Protein AF-A0A0U2YWA9-F1 (afdb_monomer_lite)

Foldseek 3Di:
DDDDDDDPPPPPPPPPPPPLPQCDDPNDRDALVRLQVVLVVLLLVLVVQLVVQVVVVDPVSNLVSLVSNLVSLVSSLSSCVVSVVVVVNVVSLLVSLVSCLVVVVLVCNVVSLQVVLVVCVVVVNLVVSLVSLLSNLVSCVSSVVLVVSLVSLVVSLVSCVVVVVLVSNLVSLQVNLVSCVVVVVNVSSVVSNVVSVVSVVVPDDVPPVPPPPQPALDDPPLADEQPPDQWDWDWDQDVNDTHIWTFGQDQFFWFKWWKFKWAQDPVRAIATDATLDMDGPPDGGQHHRGTGSCSCVLPHPVVPPDPDNSDDPDRIGMYTAKIATSVRDIDGRPNHPDDDD

Radius of gyration: 24.23 Å; chains: 1; bounding box: 58×102×55 Å

Sequence (341 aa):
MDKSCRIATQVLLALTITLPFASAVNGQKLSREEMVKEAGRIVTEAERKVGEAQKKGSRMAVIEAERAAMESFVKAIELWREGGNDARLRSGIEELTRLYSIHDEYDKTVERLRSEANYWLQRGDVKQQIYTLFTLGIRQWQMKRDTASIETFQQVIEMSRGAGFYSLERNSLEQLAIVYTRLGRVKDAEAAKAKAQELWAMNEPATASAPVKLPPETIPAQWIDLPLAPLAAEYRDVDGSNKAVLVNRSTKGIEFVMVGCVLPDESNKTRVLYGLGGMGLNHGGVRPGSYYRTFIMLNGPLNRWTDEKMSCEGAAKMAVIEVQFDDNTGWKAEGSDTVIR

Secondary structure (DSSP, 8-state):
-----------------------EETTEEPPHHHHHHHHHHHHHHHHHHHHHHHHTT-HHHHHHHHHHHHHHHHHHHHHHHHHT-HHHHHHHHHHHHHHHHHTT-HHHHHHHHHHHHHHHHHTT-HHHHHHHHHHHHHHHHHTT-HHHHHHHHHHHHHHHHHTT-HHHHHHHHHHHHHHHHHTT-HHHHHHHHHHHHHHHHHTS-S---TT-----S---TTB---TT-SEEEEEEEETTEEEEEEEE-SSS-EEEEEEEEEEE-TTS-EEEEEEEEEEE-TTT-B-TT-EE--HHHHTSGGGTT----S---TT-EEEEEEEEETTS-EEE-TT--S---

Structure (mmCIF, N/CA/C/O backbone):
data_AF-A0A0U2YWA9-F1
#
_entry.id   AF-A0A0U2YWA9-F1
#
loop_
_atom_site.group_PDB
_atom_site.id
_atom_site.type_symbol
_atom_site.label_atom_id
_atom_site.label_alt_id
_atom_site.label_comp_id
_atom_site.label_asym_id
_atom_site.label_entity_id
_atom_site.label_seq_id
_atom_site.pdbx_PDB_ins_code
_atom_site.Cartn_x
_atom_site.Cartn_y
_atom_site.Cartn_z
_atom_site.occupancy
_atom_site.B_iso_or_equiv
_atom_site.auth_seq_id
_atom_site.auth_comp_id
_atom_site.auth_asym_id
_atom_site.auth_atom_id
_atom_site.pdbx_PDB_model_num
ATOM 1 N N . MET A 1 1 ? -6.819 -62.362 19.794 1.00 35.34 1 MET A N 1
ATOM 2 C CA . MET A 1 1 ? -5.358 -62.299 19.995 1.00 35.34 1 MET A CA 1
ATOM 3 C C . MET A 1 1 ? -4.790 -61.310 18.998 1.00 35.34 1 MET A C 1
ATOM 5 O O . MET A 1 1 ? -4.833 -61.548 17.803 1.00 35.34 1 MET A O 1
ATOM 9 N N . ASP A 1 2 ? -4.415 -60.172 19.561 1.00 33.09 2 ASP A N 1
ATOM 10 C CA . ASP A 1 2 ? -3.527 -59.101 19.114 1.00 33.09 2 ASP A CA 1
ATOM 11 C C . ASP A 1 2 ? -2.632 -59.343 17.877 1.00 33.09 2 ASP A C 1
ATOM 13 O O . ASP A 1 2 ? -1.953 -60.371 17.799 1.00 33.09 2 ASP A O 1
ATOM 17 N N . LYS A 1 3 ? -2.583 -58.349 16.970 1.00 33.47 3 LYS A N 1
ATOM 18 C CA . LYS A 1 3 ? -1.345 -57.648 16.557 1.00 33.47 3 LYS A CA 1
ATOM 19 C C . LYS A 1 3 ? -1.614 -56.536 15.525 1.00 33.47 3 LYS A C 1
ATOM 21 O O . LYS A 1 3 ? -1.708 -56.766 14.326 1.00 33.47 3 LYS A O 1
ATOM 26 N N . SER A 1 4 ? -1.656 -55.316 16.058 1.00 33.00 4 SER A N 1
ATOM 27 C CA . SER A 1 4 ? -0.938 -54.129 15.560 1.00 33.00 4 SER A CA 1
ATOM 28 C C . SER A 1 4 ? -1.291 -53.529 14.188 1.00 33.00 4 SER A C 1
ATOM 30 O O . SER A 1 4 ? -0.659 -53.772 13.163 1.00 33.00 4 SER A O 1
ATOM 32 N N . CYS A 1 5 ? -2.218 -52.577 14.276 1.00 36.34 5 CYS A N 1
ATOM 33 C CA . CYS A 1 5 ? -2.246 -51.276 13.606 1.00 36.34 5 CYS A CA 1
ATOM 34 C C . CYS A 1 5 ? -0.860 -50.755 13.142 1.00 36.34 5 CYS A C 1
ATOM 36 O O . CYS A 1 5 ? 0.040 -50.549 13.958 1.00 36.34 5 CYS A O 1
ATOM 38 N N . ARG A 1 6 ? -0.708 -50.472 11.841 1.00 34.38 6 ARG A N 1
ATOM 39 C CA . ARG A 1 6 ? 0.314 -49.557 11.305 1.00 34.38 6 ARG A CA 1
ATOM 40 C C . ARG A 1 6 ? -0.373 -48.533 10.409 1.00 34.38 6 ARG A C 1
ATOM 42 O O . ARG A 1 6 ? -0.631 -48.779 9.236 1.00 34.38 6 ARG A O 1
ATOM 49 N N . ILE A 1 7 ? -0.676 -47.387 11.008 1.00 34.38 7 ILE A N 1
ATOM 50 C CA . ILE A 1 7 ? -1.020 -46.147 10.317 1.00 34.38 7 ILE A CA 1
ATOM 51 C C . ILE A 1 7 ? 0.239 -45.707 9.566 1.00 34.38 7 ILE A C 1
ATOM 53 O O . ILE A 1 7 ? 1.260 -45.392 10.177 1.00 34.38 7 ILE A O 1
ATOM 57 N N . ALA A 1 8 ? 0.191 -45.751 8.238 1.00 31.17 8 ALA A N 1
ATOM 58 C CA . ALA A 1 8 ? 1.229 -45.195 7.388 1.00 31.17 8 ALA A CA 1
ATOM 59 C C . ALA A 1 8 ? 1.074 -43.668 7.371 1.00 31.17 8 ALA A C 1
ATOM 61 O O . ALA A 1 8 ? 0.345 -43.110 6.555 1.00 31.17 8 ALA A O 1
ATOM 62 N N . THR A 1 9 ? 1.740 -42.990 8.302 1.00 32.22 9 THR A N 1
ATOM 63 C CA . THR A 1 9 ? 1.912 -41.537 8.265 1.00 32.22 9 THR A CA 1
ATOM 64 C C . THR A 1 9 ? 2.857 -41.203 7.111 1.00 32.22 9 THR A C 1
ATOM 66 O O . THR A 1 9 ? 4.077 -41.242 7.264 1.00 32.22 9 THR A O 1
ATOM 69 N N . GLN A 1 10 ? 2.307 -40.912 5.931 1.00 32.97 10 GLN A N 1
ATOM 70 C CA . GLN A 1 10 ? 3.055 -40.247 4.867 1.00 32.97 10 GLN A CA 1
ATOM 71 C C . GLN A 1 10 ? 3.341 -38.813 5.319 1.00 32.97 10 GLN A C 1
ATOM 73 O O . GLN A 1 10 ? 2.525 -37.909 5.161 1.00 32.97 10 GLN A O 1
ATOM 78 N N . VAL A 1 11 ? 4.509 -38.616 5.926 1.00 33.94 11 VAL A N 1
ATOM 79 C CA . VAL A 1 11 ? 5.102 -37.291 6.094 1.00 33.94 11 VAL A CA 1
ATOM 80 C C . VAL A 1 11 ? 5.501 -36.821 4.699 1.00 33.94 11 VAL A C 1
ATOM 82 O O . VAL A 1 11 ? 6.513 -37.253 4.148 1.00 33.94 11 VAL A O 1
ATOM 85 N N . LEU A 1 12 ? 4.659 -35.978 4.102 1.00 32.91 12 LEU A N 1
ATOM 86 C CA . LEU A 1 12 ? 4.974 -35.260 2.876 1.00 32.91 12 LEU A CA 1
ATOM 87 C C . LEU A 1 12 ? 6.074 -34.246 3.223 1.00 32.91 12 LEU A C 1
ATOM 89 O O . LEU A 1 12 ? 5.806 -33.149 3.711 1.00 32.91 12 LEU A O 1
ATOM 93 N N . LEU A 1 13 ? 7.332 -34.648 3.046 1.00 30.31 13 LEU A N 1
ATOM 94 C CA . LEU A 1 13 ? 8.474 -33.749 3.134 1.00 30.31 13 LEU A CA 1
ATOM 95 C C . LEU A 1 13 ? 8.382 -32.804 1.927 1.00 30.31 13 LEU A C 1
ATOM 97 O O . LEU A 1 13 ? 8.796 -33.149 0.821 1.00 30.31 13 LEU A O 1
ATOM 101 N N . ALA A 1 14 ? 7.764 -31.639 2.115 1.00 33.19 14 ALA A N 1
ATOM 102 C CA . ALA A 1 14 ? 7.797 -30.570 1.131 1.00 33.19 14 ALA A CA 1
ATOM 103 C C . ALA A 1 14 ? 9.252 -30.094 1.012 1.00 33.19 14 ALA A C 1
ATOM 105 O O . ALA A 1 14 ? 9.723 -29.283 1.806 1.00 33.19 14 ALA A O 1
ATOM 106 N N . LEU A 1 15 ? 9.983 -30.641 0.037 1.00 28.34 15 LEU A N 1
ATOM 107 C CA . LEU A 1 15 ? 11.222 -30.052 -0.448 1.00 28.34 15 LEU A CA 1
ATOM 108 C C . LEU A 1 15 ? 10.868 -28.681 -1.026 1.00 28.34 15 LEU A C 1
ATOM 110 O O . LEU A 1 15 ? 10.489 -28.555 -2.189 1.00 28.34 15 LEU A O 1
ATOM 114 N N . THR A 1 16 ? 10.983 -27.639 -0.207 1.00 31.81 16 THR A N 1
ATOM 115 C CA . THR A 1 16 ? 11.101 -26.272 -0.700 1.00 31.81 16 THR A CA 1
ATOM 116 C C . THR A 1 16 ? 12.440 -26.185 -1.415 1.00 31.81 16 THR A C 1
ATOM 118 O O . THR A 1 16 ? 13.466 -25.872 -0.814 1.00 31.81 16 THR A O 1
ATOM 121 N N . ILE A 1 17 ? 12.449 -26.507 -2.707 1.00 31.16 17 ILE A N 1
ATOM 122 C CA . ILE A 1 17 ? 13.530 -26.097 -3.590 1.00 31.16 17 ILE A CA 1
ATOM 123 C C . ILE A 1 17 ? 13.371 -24.582 -3.742 1.00 31.16 17 ILE A C 1
ATOM 125 O O . ILE A 1 17 ? 12.777 -24.089 -4.696 1.00 31.16 17 ILE A O 1
ATOM 129 N N . THR A 1 18 ? 13.872 -23.821 -2.771 1.00 32.53 18 THR A N 1
ATOM 130 C CA . THR A 1 18 ? 14.255 -22.435 -3.015 1.00 32.53 18 THR A CA 1
ATOM 131 C C . THR A 1 18 ? 15.456 -22.516 -3.943 1.00 32.53 18 THR A C 1
ATOM 133 O O . THR A 1 18 ? 16.586 -22.648 -3.478 1.00 32.53 18 THR A O 1
ATOM 136 N N . LEU A 1 19 ? 15.223 -22.541 -5.257 1.00 30.94 19 LEU A N 1
ATOM 137 C CA . LEU A 1 19 ? 16.277 -22.207 -6.206 1.00 30.94 19 LEU A CA 1
ATOM 138 C C . LEU A 1 19 ? 16.700 -20.778 -5.850 1.00 30.94 19 LEU A C 1
ATOM 140 O O . LEU A 1 19 ? 15.872 -19.875 -5.988 1.00 30.94 19 LEU A O 1
ATOM 144 N N . PRO A 1 20 ? 17.929 -20.537 -5.360 1.00 38.56 20 PRO A N 1
ATOM 145 C CA . PRO A 1 20 ? 18.416 -19.176 -5.306 1.00 38.56 20 PRO A CA 1
ATOM 146 C C . PRO A 1 20 ? 18.518 -18.742 -6.766 1.00 38.56 20 PRO A C 1
ATOM 148 O O . PRO A 1 20 ? 19.301 -19.312 -7.531 1.00 38.56 20 PRO A O 1
ATOM 151 N N . PHE A 1 21 ? 17.698 -17.777 -7.183 1.00 46.16 21 PHE A N 1
ATOM 152 C CA . PHE A 1 21 ? 18.029 -17.002 -8.369 1.00 46.16 21 PHE A CA 1
ATOM 153 C C . PHE A 1 21 ? 19.389 -16.397 -8.055 1.00 46.16 21 PHE A C 1
ATOM 155 O O . PHE A 1 21 ? 19.497 -15.524 -7.206 1.00 46.16 21 PHE A O 1
ATOM 162 N N . ALA A 1 22 ? 20.447 -16.976 -8.620 1.00 42.94 22 ALA A N 1
ATOM 163 C CA . ALA A 1 22 ? 21.802 -16.613 -8.264 1.00 42.94 22 ALA A CA 1
ATOM 164 C C . ALA A 1 22 ? 21.998 -15.127 -8.582 1.00 42.94 22 ALA A C 1
ATOM 166 O O . ALA A 1 22 ? 22.138 -14.750 -9.745 1.00 42.94 22 ALA A O 1
ATOM 167 N N . SER A 1 23 ? 21.980 -14.297 -7.537 1.00 49.62 23 SER A N 1
ATOM 168 C CA . SER A 1 23 ? 22.287 -12.866 -7.539 1.00 49.62 23 SER A CA 1
ATOM 169 C C . SER A 1 23 ? 23.771 -12.646 -7.841 1.00 49.62 23 SER A C 1
ATOM 171 O O . SER A 1 23 ? 24.543 -12.179 -7.002 1.00 49.62 23 SER A O 1
ATOM 173 N N . ALA A 1 24 ? 24.189 -13.070 -9.033 1.00 47.12 24 ALA A N 1
ATOM 174 C CA . ALA A 1 24 ? 25.555 -13.038 -9.510 1.00 47.12 24 ALA A CA 1
ATOM 175 C C . ALA A 1 24 ? 25.636 -12.207 -10.793 1.00 47.12 24 ALA A C 1
ATOM 177 O O . ALA A 1 24 ? 24.970 -12.492 -11.788 1.00 47.12 24 ALA A O 1
ATOM 178 N N . VAL A 1 25 ? 26.512 -11.207 -10.776 1.00 52.50 25 VAL A N 1
ATOM 179 C CA . VAL A 1 25 ? 27.058 -10.580 -11.982 1.00 52.50 25 VAL A CA 1
ATOM 180 C C . VAL A 1 25 ? 28.510 -11.048 -12.063 1.00 52.50 25 VAL A C 1
ATOM 182 O O . VAL A 1 25 ? 29.247 -10.937 -11.087 1.00 52.50 25 VAL A O 1
ATOM 185 N N . ASN A 1 26 ? 28.915 -11.649 -13.185 1.00 49.38 26 ASN A N 1
ATOM 186 C CA . ASN A 1 26 ? 30.271 -12.189 -13.396 1.00 49.38 26 ASN A CA 1
ATOM 187 C C . ASN A 1 26 ? 30.764 -13.206 -12.339 1.00 49.38 26 ASN A C 1
ATOM 189 O O . ASN A 1 26 ? 31.959 -13.307 -12.080 1.00 49.38 26 ASN A O 1
ATOM 193 N N . GLY A 1 27 ? 29.861 -13.985 -11.733 1.00 54.59 27 GLY A N 1
ATOM 194 C CA . GLY A 1 27 ? 30.230 -15.046 -10.782 1.00 54.59 27 GLY A CA 1
ATOM 195 C C . GLY A 1 27 ? 30.543 -14.567 -9.360 1.00 54.59 27 GLY A C 1
ATOM 196 O O . GLY A 1 27 ? 30.882 -15.390 -8.512 1.00 54.59 27 GLY A O 1
ATOM 197 N N . GLN A 1 28 ? 30.379 -13.273 -9.068 1.00 56.69 28 GLN A N 1
ATOM 198 C CA . GLN A 1 28 ? 30.518 -12.724 -7.721 1.00 56.69 28 GLN A CA 1
ATOM 199 C C . GLN A 1 28 ? 29.131 -12.427 -7.137 1.00 56.69 28 GLN A C 1
ATOM 201 O O . GLN A 1 28 ? 28.293 -11.799 -7.786 1.00 56.69 28 GLN A O 1
ATOM 206 N N . LYS A 1 29 ? 28.868 -12.928 -5.923 1.00 72.69 29 LYS A N 1
ATOM 207 C CA . LYS A 1 29 ? 27.611 -12.679 -5.209 1.00 72.69 29 LYS A CA 1
ATOM 208 C C . LYS A 1 29 ? 27.541 -11.196 -4.851 1.00 72.69 29 LYS A C 1
ATOM 210 O O . LYS A 1 29 ? 28.437 -10.707 -4.165 1.00 72.69 29 LYS A O 1
ATOM 215 N N . LEU A 1 30 ? 26.493 -10.513 -5.303 1.00 79.56 30 LEU A N 1
ATOM 216 C CA . LEU A 1 30 ? 26.256 -9.111 -4.961 1.00 79.56 30 LEU A CA 1
ATOM 217 C C . LEU A 1 30 ? 26.186 -8.951 -3.434 1.00 79.56 30 LEU A C 1
ATOM 219 O O . LEU A 1 30 ? 25.582 -9.771 -2.731 1.00 79.56 30 LEU A O 1
ATOM 223 N N . SER A 1 31 ? 26.789 -7.887 -2.909 1.00 91.00 31 SER A N 1
ATOM 224 C CA . SER A 1 31 ? 26.563 -7.474 -1.526 1.00 91.00 31 SER A CA 1
ATOM 225 C C . SER A 1 31 ? 25.100 -7.065 -1.320 1.00 91.00 31 SER A C 1
ATOM 227 O O . SER A 1 31 ? 24.370 -6.768 -2.268 1.00 91.00 31 SER A O 1
ATOM 229 N N . ARG A 1 32 ? 24.648 -7.021 -0.061 1.00 84.38 32 ARG A N 1
ATOM 230 C CA . ARG A 1 32 ? 23.272 -6.602 0.264 1.00 84.38 32 ARG A CA 1
ATOM 231 C C . ARG A 1 32 ? 22.934 -5.220 -0.288 1.00 84.38 32 ARG A C 1
ATOM 233 O O . ARG A 1 32 ? 21.850 -5.031 -0.829 1.00 84.38 32 ARG A O 1
ATOM 240 N N . GLU A 1 33 ? 23.871 -4.283 -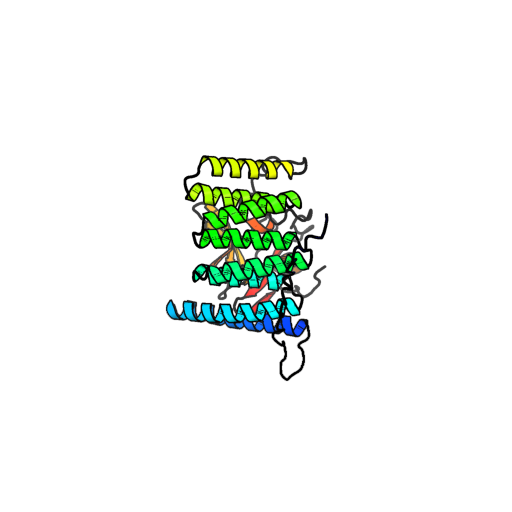0.190 1.00 82.50 33 GLU A N 1
ATOM 241 C CA . GLU A 1 33 ? 23.704 -2.925 -0.701 1.00 82.50 33 GLU A CA 1
ATOM 242 C C . GLU A 1 33 ? 23.613 -2.897 -2.232 1.00 82.50 33 GLU A C 1
ATOM 244 O O . GLU A 1 33 ? 22.721 -2.256 -2.789 1.00 82.50 33 GLU A O 1
ATOM 249 N N . GLU A 1 34 ? 24.469 -3.655 -2.922 1.00 83.69 34 GLU A N 1
ATOM 250 C CA . GLU A 1 34 ? 24.430 -3.759 -4.383 1.00 83.69 34 GLU A CA 1
ATOM 251 C C . GLU A 1 34 ? 23.134 -4.405 -4.880 1.00 83.69 34 GLU A C 1
ATOM 253 O O . GLU A 1 34 ? 22.572 -3.936 -5.867 1.00 83.69 34 GLU A O 1
ATOM 258 N N . MET A 1 35 ? 22.613 -5.420 -4.180 1.00 82.44 35 MET A N 1
ATOM 259 C CA . MET A 1 35 ? 21.311 -6.016 -4.502 1.00 82.44 35 MET A CA 1
ATOM 260 C C . MET A 1 35 ? 20.182 -4.989 -4.389 1.00 82.44 35 MET A C 1
ATOM 262 O O . MET A 1 35 ? 19.372 -4.864 -5.305 1.00 82.44 35 MET A O 1
ATOM 266 N N . VAL A 1 36 ? 20.148 -4.206 -3.305 1.00 73.94 36 VAL A N 1
ATOM 267 C CA . VAL A 1 36 ? 19.132 -3.159 -3.107 1.00 73.94 36 VAL A CA 1
ATOM 268 C C . VAL A 1 36 ? 19.238 -2.068 -4.175 1.00 73.94 36 VAL A C 1
ATOM 270 O O . VAL A 1 36 ? 18.212 -1.624 -4.699 1.00 73.94 36 VAL A O 1
ATOM 273 N N . LYS A 1 37 ? 20.462 -1.653 -4.522 1.00 75.25 37 LYS A N 1
ATOM 274 C CA . LYS A 1 37 ? 20.720 -0.646 -5.558 1.00 75.25 37 LYS A CA 1
ATOM 275 C C . LYS A 1 37 ? 20.307 -1.140 -6.944 1.00 75.25 37 LYS A C 1
ATOM 277 O O . LYS A 1 37 ? 19.644 -0.408 -7.677 1.00 75.25 37 LYS A O 1
ATOM 282 N N . GLU A 1 38 ? 20.659 -2.374 -7.290 1.00 78.50 38 GLU A N 1
ATOM 283 C CA . GLU A 1 38 ? 20.294 -2.986 -8.569 1.00 78.50 38 GLU A CA 1
ATOM 284 C C . GLU A 1 38 ? 18.779 -3.182 -8.687 1.00 78.50 38 GLU A C 1
ATOM 286 O O . GLU A 1 38 ? 18.198 -2.865 -9.723 1.00 78.50 38 GLU A O 1
ATOM 291 N N . ALA A 1 39 ? 18.114 -3.612 -7.612 1.00 71.88 39 ALA A N 1
ATOM 292 C CA . ALA A 1 39 ? 16.658 -3.704 -7.553 1.00 71.88 39 ALA A CA 1
ATOM 293 C C . ALA A 1 39 ? 15.982 -2.348 -7.805 1.00 71.88 39 ALA A C 1
ATOM 295 O O . ALA A 1 39 ? 15.062 -2.258 -8.618 1.00 71.88 39 ALA A O 1
ATOM 296 N N . GLY A 1 40 ? 16.479 -1.286 -7.158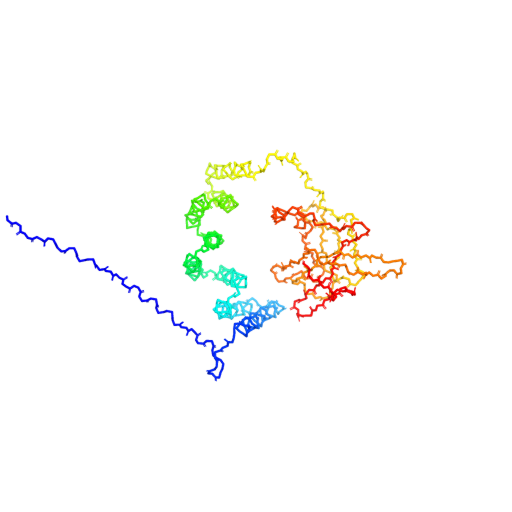 1.00 68.06 40 GLY A N 1
ATOM 297 C CA . GLY A 1 40 ? 16.019 0.082 -7.399 1.00 68.06 40 GLY A CA 1
ATOM 298 C C . GLY A 1 40 ? 16.185 0.488 -8.861 1.00 68.06 40 GLY A C 1
ATOM 299 O O . GLY A 1 40 ? 15.224 0.910 -9.493 1.00 68.06 40 GLY A O 1
ATOM 300 N N . ARG A 1 41 ? 17.372 0.262 -9.438 1.00 78.25 41 ARG A N 1
ATOM 301 C CA . ARG A 1 41 ? 17.655 0.568 -10.848 1.00 78.25 41 ARG A CA 1
ATOM 302 C C . ARG A 1 41 ? 16.708 -0.164 -11.809 1.00 78.25 41 ARG A C 1
ATOM 304 O O . ARG A 1 41 ? 16.243 0.441 -12.773 1.00 78.25 41 ARG A O 1
ATOM 311 N N . ILE A 1 42 ? 16.440 -1.450 -11.566 1.00 72.38 42 ILE A N 1
ATOM 312 C CA . ILE A 1 42 ? 15.531 -2.274 -12.379 1.00 72.38 42 ILE A CA 1
ATOM 313 C C . ILE A 1 42 ? 14.116 -1.684 -12.381 1.00 72.38 42 ILE A C 1
ATOM 315 O O . ILE A 1 42 ? 13.517 -1.542 -13.448 1.00 72.38 42 ILE A O 1
ATOM 319 N N . VAL A 1 43 ? 13.593 -1.329 -11.205 1.00 69.44 43 VAL A N 1
ATOM 320 C CA . VAL A 1 43 ? 12.227 -0.804 -11.071 1.00 69.44 43 VAL A CA 1
ATOM 321 C C . VAL A 1 43 ? 12.112 0.610 -11.627 1.00 69.44 43 VAL A C 1
ATOM 323 O O . VAL A 1 43 ? 11.214 0.851 -12.425 1.00 69.44 43 VAL A O 1
ATOM 326 N N . THR A 1 44 ? 13.062 1.502 -11.334 1.00 69.31 44 THR A N 1
ATOM 327 C CA . THR A 1 44 ? 13.069 2.863 -11.895 1.00 69.31 44 THR A CA 1
ATOM 328 C C . THR A 1 44 ? 13.066 2.843 -13.424 1.00 69.31 44 THR A C 1
ATOM 330 O O . THR A 1 44 ? 12.335 3.596 -14.062 1.00 69.31 44 THR A O 1
ATOM 333 N N . GLU A 1 45 ? 13.847 1.954 -14.043 1.00 67.50 45 GLU A N 1
ATOM 334 C CA . GLU A 1 45 ? 13.859 1.810 -15.501 1.00 67.50 45 GLU A CA 1
ATOM 335 C C . GLU A 1 45 ? 12.529 1.266 -16.049 1.00 67.50 45 GLU A C 1
ATOM 337 O O . GLU A 1 45 ? 12.077 1.680 -17.119 1.00 67.50 45 GLU A O 1
ATOM 342 N N . ALA A 1 46 ? 11.885 0.348 -15.327 1.00 68.62 46 ALA A N 1
ATOM 343 C CA . ALA A 1 46 ? 10.578 -0.177 -15.699 1.00 68.62 46 ALA A CA 1
ATOM 344 C C . ALA A 1 46 ? 9.479 0.893 -15.614 1.00 68.62 46 ALA A C 1
ATOM 346 O O . ALA A 1 46 ? 8.724 1.081 -16.569 1.00 68.62 46 ALA A O 1
ATOM 347 N N . GLU A 1 47 ? 9.427 1.634 -14.510 1.00 70.06 47 GLU A N 1
ATOM 348 C CA . GLU A 1 47 ? 8.475 2.724 -14.289 1.00 70.06 47 GLU A CA 1
ATOM 349 C C . GLU A 1 47 ? 8.663 3.842 -15.317 1.00 70.06 47 GLU A C 1
ATOM 351 O O . GLU A 1 47 ? 7.686 4.312 -15.905 1.00 70.06 47 GLU A O 1
ATOM 356 N N . ARG A 1 48 ? 9.916 4.190 -15.641 1.00 73.12 48 ARG A N 1
ATOM 357 C CA . ARG A 1 48 ? 10.240 5.144 -16.711 1.00 73.12 48 ARG A CA 1
ATOM 358 C C . ARG A 1 48 ? 9.630 4.715 -18.048 1.00 73.12 48 ARG A C 1
ATOM 360 O O . ARG A 1 48 ? 8.997 5.533 -18.717 1.00 73.12 48 ARG A O 1
ATOM 367 N N . LYS A 1 49 ? 9.770 3.441 -18.439 1.00 73.62 49 LYS A N 1
ATOM 368 C CA . LYS A 1 49 ? 9.182 2.913 -19.687 1.00 73.62 49 LYS A CA 1
ATOM 369 C C . LYS A 1 49 ? 7.655 2.964 -19.679 1.00 73.62 49 LYS A C 1
ATOM 371 O O . LYS A 1 49 ? 7.063 3.323 -20.698 1.00 73.62 49 LYS A O 1
ATOM 376 N N . VAL A 1 50 ? 7.019 2.650 -18.548 1.00 67.00 50 VAL A N 1
ATOM 377 C CA . VAL A 1 50 ? 5.562 2.790 -18.384 1.00 67.00 50 VAL A CA 1
ATOM 378 C C . VAL A 1 50 ? 5.148 4.252 -18.554 1.00 67.00 50 VAL A C 1
ATOM 380 O O . VAL A 1 50 ? 4.251 4.546 -19.345 1.00 67.00 50 VAL A O 1
ATOM 383 N N . GLY A 1 51 ? 5.843 5.183 -17.897 1.00 66.62 51 GLY A N 1
ATOM 384 C CA . GLY A 1 51 ? 5.594 6.619 -18.023 1.00 66.62 51 GLY A CA 1
ATOM 385 C C . GLY A 1 51 ? 5.759 7.130 -19.459 1.00 66.62 51 GLY A C 1
ATOM 386 O O . GLY A 1 51 ? 4.937 7.905 -19.949 1.00 66.62 51 GLY A O 1
ATOM 387 N N . GLU A 1 52 ? 6.773 6.662 -20.188 1.00 71.69 52 GLU A N 1
ATOM 388 C CA . GLU A 1 52 ? 6.961 6.987 -21.607 1.00 71.69 52 GLU A CA 1
ATOM 389 C C . GLU A 1 52 ? 5.849 6.436 -22.499 1.00 71.69 52 GLU A C 1
ATOM 391 O O . GLU A 1 52 ? 5.376 7.134 -23.400 1.00 71.69 52 GLU A O 1
ATOM 396 N N . ALA A 1 53 ? 5.406 5.203 -22.253 1.00 72.12 53 ALA A N 1
ATOM 397 C CA . ALA A 1 53 ? 4.287 4.614 -22.976 1.00 72.12 53 ALA A CA 1
ATOM 398 C C . ALA A 1 53 ? 2.986 5.395 -22.730 1.00 72.12 53 ALA A C 1
ATOM 400 O O . ALA A 1 53 ? 2.244 5.673 -23.675 1.00 72.12 53 ALA A O 1
ATOM 401 N N . GLN A 1 54 ? 2.749 5.826 -21.487 1.00 68.12 54 GLN A N 1
ATOM 402 C CA . GLN A 1 54 ? 1.606 6.663 -21.119 1.00 68.12 54 GLN A CA 1
ATOM 403 C C . GLN A 1 54 ? 1.655 8.027 -21.816 1.00 68.12 54 GLN A C 1
ATOM 405 O O . GLN A 1 54 ? 0.645 8.460 -22.369 1.00 68.12 54 GLN A O 1
ATOM 410 N N . LYS A 1 55 ? 2.829 8.675 -21.866 1.00 69.62 55 LYS A N 1
ATOM 411 C CA . LYS A 1 55 ? 3.030 9.951 -22.581 1.00 69.62 55 LYS A CA 1
ATOM 412 C C . LYS A 1 55 ? 2.718 9.837 -24.075 1.00 69.62 55 LYS A C 1
ATOM 414 O O . LYS A 1 55 ? 2.178 10.771 -24.658 1.00 69.62 55 LYS A O 1
ATOM 419 N N . LYS A 1 56 ? 3.017 8.691 -24.693 1.00 74.25 56 LYS A N 1
ATOM 420 C CA . LYS A 1 56 ? 2.698 8.417 -26.106 1.00 74.25 56 LYS A CA 1
ATOM 421 C C . LYS A 1 56 ? 1.205 8.159 -26.355 1.00 74.25 56 LYS A C 1
ATOM 423 O O . LYS A 1 56 ? 0.789 8.138 -27.508 1.00 74.25 56 LYS A O 1
ATOM 428 N N . GLY A 1 57 ? 0.402 7.934 -25.312 1.00 64.81 57 GLY A N 1
ATOM 429 C CA . GLY A 1 57 ? -1.055 7.782 -25.401 1.00 64.81 57 GLY A CA 1
ATOM 430 C C . GLY A 1 57 ? -1.556 6.466 -26.013 1.00 64.81 57 GLY A C 1
ATOM 431 O O . GLY A 1 57 ? -2.764 6.279 -26.151 1.00 64.81 57 GLY A O 1
ATOM 432 N N . SER A 1 58 ? -0.671 5.528 -26.367 1.00 83.44 58 SER A N 1
ATOM 433 C CA . SER A 1 58 ? -1.070 4.229 -26.925 1.00 83.44 58 SER A CA 1
ATOM 434 C C . SER A 1 58 ? -1.393 3.231 -25.815 1.00 83.44 58 SER A C 1
ATOM 436 O O . SER A 1 58 ? -0.505 2.790 -25.087 1.00 83.44 58 SER A O 1
ATOM 438 N N . ARG A 1 59 ? -2.662 2.811 -25.723 1.00 80.31 59 ARG A N 1
ATOM 439 C CA . ARG A 1 59 ? -3.114 1.805 -24.745 1.00 80.31 59 ARG A CA 1
ATOM 440 C C . ARG A 1 59 ? -2.324 0.498 -24.844 1.00 80.31 59 ARG A C 1
ATOM 442 O O . ARG A 1 59 ? -1.963 -0.059 -23.815 1.00 80.31 59 ARG A O 1
ATOM 449 N N . MET A 1 60 ? -2.044 0.030 -26.060 1.00 88.75 60 MET A N 1
ATOM 450 C CA . MET A 1 60 ? -1.278 -1.203 -26.269 1.00 88.75 60 MET A CA 1
ATOM 451 C C . MET A 1 60 ? 0.168 -1.069 -25.794 1.00 88.75 60 MET A C 1
ATOM 453 O O . MET A 1 60 ? 0.681 -1.981 -25.159 1.00 88.75 60 MET A O 1
ATOM 457 N N . ALA A 1 61 ? 0.806 0.080 -26.040 1.00 85.38 61 ALA A N 1
ATOM 458 C CA . ALA A 1 61 ? 2.164 0.323 -25.559 1.00 85.38 61 ALA A CA 1
ATOM 459 C C . ALA A 1 61 ? 2.228 0.377 -24.026 1.00 85.38 61 ALA A C 1
ATOM 461 O O . ALA A 1 61 ? 3.195 -0.100 -23.443 1.00 85.38 61 ALA A O 1
ATOM 462 N N . VAL A 1 62 ? 1.200 0.940 -23.377 1.00 79.69 62 VAL A N 1
ATOM 463 C CA . VAL A 1 62 ? 1.101 0.964 -21.910 1.00 79.69 62 VAL A CA 1
ATOM 464 C C . VAL A 1 62 ? 0.973 -0.450 -21.358 1.00 79.69 62 VAL A C 1
ATOM 466 O O . VAL A 1 62 ? 1.743 -0.804 -20.478 1.00 79.69 62 VAL A O 1
ATOM 469 N N . ILE A 1 63 ? 0.087 -1.276 -21.927 1.00 81.88 63 ILE A N 1
ATOM 470 C CA . ILE A 1 63 ? -0.080 -2.673 -21.498 1.00 81.88 63 ILE A CA 1
ATOM 471 C C . ILE A 1 63 ? 1.233 -3.452 -21.641 1.00 81.88 63 ILE A C 1
ATOM 473 O O . ILE A 1 63 ? 1.609 -4.187 -20.734 1.00 81.88 63 ILE A O 1
ATOM 477 N N . GLU A 1 64 ? 1.948 -3.283 -22.754 1.00 92.75 64 GLU A N 1
ATOM 478 C CA . GLU A 1 64 ? 3.231 -3.958 -22.973 1.00 92.75 64 GLU A CA 1
ATOM 479 C C . GLU A 1 64 ? 4.299 -3.500 -21.968 1.00 92.75 64 GLU A C 1
ATOM 481 O O . GLU A 1 64 ? 5.013 -4.316 -21.385 1.00 92.75 64 GLU A O 1
ATOM 486 N N . ALA A 1 65 ? 4.377 -2.192 -21.707 1.00 81.19 65 ALA A N 1
ATOM 487 C CA . ALA A 1 65 ? 5.304 -1.643 -20.725 1.00 81.19 65 ALA A CA 1
ATOM 488 C C . ALA A 1 65 ? 4.968 -2.093 -19.294 1.00 81.19 65 ALA A C 1
ATOM 490 O O . ALA A 1 65 ? 5.876 -2.406 -18.529 1.00 81.19 65 ALA A O 1
ATOM 491 N N . GLU A 1 66 ? 3.684 -2.166 -18.935 1.00 79.38 66 GLU A N 1
ATOM 492 C CA . GLU A 1 66 ? 3.224 -2.671 -17.638 1.00 79.38 66 GLU A CA 1
ATOM 493 C C . GLU A 1 66 ? 3.543 -4.166 -17.481 1.00 79.38 66 GLU A C 1
ATOM 495 O O . GLU A 1 66 ? 4.006 -4.577 -16.418 1.00 79.38 66 GLU A O 1
ATOM 500 N N . ARG A 1 67 ? 3.409 -4.973 -18.547 1.00 93.50 67 ARG A N 1
ATOM 501 C CA . ARG A 1 67 ? 3.850 -6.380 -18.548 1.00 93.50 67 ARG A CA 1
ATOM 502 C C . ARG A 1 67 ? 5.345 -6.522 -18.303 1.00 93.50 67 ARG A C 1
ATOM 504 O O . ARG A 1 67 ? 5.739 -7.273 -17.413 1.00 93.50 67 ARG A O 1
ATOM 511 N N . ALA A 1 68 ? 6.164 -5.748 -19.009 1.00 90.56 68 ALA A N 1
ATOM 512 C CA . ALA A 1 68 ? 7.603 -5.719 -18.763 1.00 90.56 68 ALA A CA 1
ATOM 513 C C . ALA A 1 68 ? 7.937 -5.223 -17.341 1.00 90.56 68 ALA A C 1
ATOM 515 O O . ALA A 1 68 ? 8.880 -5.704 -16.711 1.00 90.56 68 ALA A O 1
ATOM 516 N N . ALA A 1 69 ? 7.157 -4.281 -16.800 1.00 80.25 69 ALA A N 1
ATOM 517 C CA . ALA A 1 69 ? 7.340 -3.807 -15.435 1.00 80.25 69 ALA A CA 1
ATOM 518 C C . ALA A 1 69 ? 7.045 -4.894 -14.398 1.00 80.25 69 ALA A C 1
ATOM 520 O O . ALA A 1 69 ? 7.798 -5.014 -13.433 1.00 80.25 69 ALA A O 1
ATOM 521 N N . MET A 1 70 ? 6.026 -5.732 -14.610 1.00 93.50 70 MET A N 1
ATOM 522 C CA . MET A 1 70 ? 5.745 -6.869 -13.727 1.00 93.50 70 MET A CA 1
ATOM 523 C C . MET A 1 70 ? 6.947 -7.819 -13.616 1.00 93.50 70 MET A C 1
ATOM 525 O O . MET A 1 70 ? 7.315 -8.207 -12.508 1.00 93.50 70 MET A O 1
ATOM 529 N N . GLU A 1 71 ? 7.616 -8.135 -14.728 1.00 95.56 71 GLU A N 1
ATOM 530 C CA . GLU A 1 71 ? 8.833 -8.964 -14.725 1.00 95.56 71 GLU A CA 1
ATOM 531 C C . GLU A 1 71 ? 9.983 -8.302 -13.947 1.00 95.56 71 GLU A C 1
ATOM 533 O O . GLU A 1 71 ? 10.653 -8.943 -13.129 1.00 95.56 71 GLU A O 1
ATOM 538 N N . SER A 1 72 ? 10.174 -6.995 -14.143 1.00 83.06 72 SER A N 1
ATOM 539 C CA . SER A 1 72 ? 11.155 -6.196 -13.400 1.00 83.06 72 SER A CA 1
ATOM 540 C C . SER A 1 72 ? 10.878 -6.186 -11.896 1.00 83.06 72 SER A C 1
ATOM 542 O O . SER A 1 72 ? 11.803 -6.379 -11.104 1.00 83.06 72 SER A O 1
ATOM 544 N N . PHE A 1 73 ? 9.617 -6.026 -11.487 1.00 84.81 73 PHE A N 1
ATOM 545 C CA . PHE A 1 73 ? 9.221 -6.091 -10.081 1.00 84.81 73 PHE A CA 1
ATOM 546 C C . PHE A 1 73 ? 9.464 -7.477 -9.484 1.00 84.81 73 PHE A C 1
ATOM 548 O O . PHE A 1 73 ? 9.986 -7.560 -8.375 1.00 84.81 73 PHE A O 1
ATOM 555 N N . VAL A 1 74 ? 9.156 -8.566 -10.201 1.00 97.12 74 VAL A N 1
ATOM 556 C CA . VAL A 1 74 ? 9.466 -9.931 -9.736 1.00 97.12 74 VAL A CA 1
ATOM 557 C C . VAL A 1 74 ? 10.955 -10.059 -9.408 1.00 97.12 74 VAL A C 1
ATOM 559 O O . VAL A 1 74 ? 11.294 -10.484 -8.304 1.00 97.12 74 VAL A O 1
ATOM 562 N N . LYS A 1 75 ? 11.840 -9.612 -10.308 1.00 93.56 75 LYS A N 1
ATOM 563 C CA . LYS A 1 75 ? 13.293 -9.656 -10.087 1.00 93.56 75 LYS A CA 1
ATOM 564 C C . LYS A 1 75 ? 13.743 -8.761 -8.926 1.00 93.56 75 LYS A C 1
ATOM 566 O O . LYS A 1 75 ? 14.521 -9.194 -8.079 1.00 93.56 75 LYS A O 1
ATOM 571 N N . ALA A 1 76 ? 13.267 -7.518 -8.882 1.00 80.88 76 ALA A N 1
ATOM 572 C CA . ALA A 1 76 ? 13.653 -6.552 -7.856 1.00 80.88 76 ALA A CA 1
ATOM 573 C C . ALA A 1 76 ? 13.209 -6.975 -6.452 1.00 80.88 76 ALA A C 1
ATOM 575 O O . ALA A 1 76 ? 13.934 -6.755 -5.486 1.00 80.88 76 ALA A O 1
ATOM 576 N N . ILE A 1 77 ? 12.053 -7.628 -6.335 1.00 92.38 77 ILE A N 1
ATOM 577 C CA . ILE A 1 77 ? 11.557 -8.120 -5.054 1.00 92.38 77 ILE A CA 1
ATOM 578 C C . ILE A 1 77 ? 12.474 -9.196 -4.470 1.00 92.38 77 ILE A C 1
ATOM 580 O O . ILE A 1 77 ? 12.769 -9.139 -3.277 1.00 92.38 77 ILE A O 1
ATOM 584 N N . GLU A 1 78 ? 12.958 -10.142 -5.277 1.00 95.12 78 GLU A N 1
ATOM 585 C CA . GLU A 1 78 ? 13.886 -11.158 -4.765 1.00 95.12 78 GLU A CA 1
ATOM 586 C C . GLU A 1 78 ? 15.226 -10.531 -4.351 1.00 95.12 78 GLU A C 1
ATOM 588 O O . GLU A 1 78 ? 15.762 -10.855 -3.293 1.00 95.12 78 GLU A O 1
ATOM 593 N N . LEU A 1 79 ? 15.704 -9.524 -5.087 1.00 84.69 79 LEU A N 1
ATOM 594 C CA . LEU A 1 79 ? 16.886 -8.752 -4.694 1.00 84.69 79 LEU A CA 1
ATOM 595 C C . LEU A 1 79 ? 16.676 -7.953 -3.395 1.00 84.69 79 LEU A C 1
ATOM 597 O O . LEU A 1 79 ? 17.558 -7.940 -2.538 1.00 84.69 79 LEU A O 1
ATOM 601 N N . TRP A 1 80 ? 15.523 -7.304 -3.195 1.00 85.25 80 TRP A N 1
ATOM 602 C CA . TRP A 1 80 ? 15.210 -6.629 -1.927 1.00 85.25 80 TRP A CA 1
ATOM 603 C C . TRP A 1 80 ? 15.085 -7.615 -0.768 1.00 85.25 80 TRP A C 1
ATOM 605 O O . TRP A 1 80 ? 15.526 -7.301 0.339 1.00 85.25 80 TRP A O 1
ATOM 615 N N . ARG A 1 81 ? 14.545 -8.813 -1.024 1.00 93.12 81 ARG A N 1
ATOM 616 C CA . ARG A 1 81 ? 14.453 -9.898 -0.044 1.00 93.12 81 ARG A CA 1
ATOM 617 C C . ARG A 1 81 ? 15.839 -10.372 0.391 1.00 93.12 81 ARG A C 1
ATOM 619 O O . ARG A 1 81 ? 16.103 -10.455 1.588 1.00 93.12 81 ARG A O 1
ATOM 626 N N . GLU A 1 82 ? 16.737 -10.640 -0.553 1.00 93.19 82 GLU A N 1
ATOM 627 C CA . GLU A 1 82 ? 18.115 -11.068 -0.267 1.00 93.19 82 GLU A CA 1
ATOM 628 C C . GLU A 1 82 ? 18.974 -9.941 0.327 1.00 93.19 82 GLU A C 1
ATOM 630 O O . GLU A 1 82 ? 19.829 -10.176 1.189 1.00 93.19 82 GLU A O 1
ATOM 635 N N . GLY A 1 83 ? 18.717 -8.703 -0.096 1.00 83.06 83 GLY A N 1
ATOM 636 C CA . GLY A 1 83 ? 19.330 -7.488 0.434 1.00 83.06 83 GLY A CA 1
ATOM 637 C C . GLY A 1 83 ? 18.856 -7.112 1.838 1.00 83.06 83 GLY A C 1
ATOM 638 O O . GLY A 1 83 ? 19.528 -6.334 2.513 1.00 83.06 83 GLY A O 1
ATOM 639 N N . GLY A 1 84 ? 17.737 -7.674 2.307 1.00 82.62 84 GLY A N 1
ATOM 640 C CA . GLY A 1 84 ? 17.150 -7.364 3.612 1.00 82.62 84 GLY A CA 1
ATOM 641 C C . GLY A 1 84 ? 16.489 -5.985 3.680 1.00 82.62 84 GLY A C 1
ATOM 642 O O . GLY A 1 84 ? 16.431 -5.390 4.753 1.00 82.62 84 GLY A O 1
ATOM 643 N N . ASN A 1 85 ? 16.014 -5.451 2.550 1.00 82.31 85 ASN A N 1
ATOM 644 C CA . ASN A 1 85 ? 15.261 -4.199 2.518 1.00 82.31 85 ASN A CA 1
ATOM 645 C C . ASN A 1 85 ? 13.756 -4.479 2.600 1.00 82.31 85 ASN A C 1
ATOM 647 O O . ASN A 1 85 ? 13.030 -4.419 1.607 1.00 82.31 85 ASN A O 1
ATOM 651 N N . ASP A 1 86 ? 13.295 -4.769 3.815 1.00 79.44 86 ASP A N 1
ATOM 652 C CA . ASP A 1 86 ? 11.908 -5.151 4.097 1.00 79.44 86 ASP A CA 1
ATOM 653 C C . ASP A 1 86 ? 10.900 -4.041 3.730 1.00 79.44 86 ASP A C 1
ATOM 655 O O . ASP A 1 86 ? 9.751 -4.320 3.391 1.00 79.44 86 ASP A O 1
ATOM 659 N N . ALA A 1 87 ? 11.307 -2.767 3.758 1.00 73.00 87 ALA A N 1
ATOM 660 C CA . ALA A 1 87 ? 10.455 -1.658 3.328 1.00 73.00 87 ALA A CA 1
ATOM 661 C C . ALA A 1 87 ? 10.187 -1.696 1.818 1.00 73.00 87 ALA A C 1
ATOM 663 O O . ALA A 1 87 ? 9.030 -1.668 1.399 1.00 73.00 87 ALA A O 1
ATOM 664 N N . ARG A 1 88 ? 11.242 -1.820 1.004 1.00 77.44 88 ARG A N 1
ATOM 665 C CA . ARG A 1 88 ? 11.108 -1.903 -0.457 1.00 77.44 88 ARG A CA 1
ATOM 666 C C . ARG A 1 88 ? 10.478 -3.217 -0.909 1.00 77.44 88 ARG A C 1
ATOM 668 O O . ARG A 1 88 ? 9.675 -3.192 -1.835 1.00 77.44 88 ARG A O 1
ATOM 675 N N . LEU A 1 89 ? 10.761 -4.324 -0.220 1.00 80.38 89 LEU A N 1
ATOM 676 C CA . LEU A 1 89 ? 10.088 -5.610 -0.426 1.00 80.38 89 LEU A CA 1
ATOM 677 C C . LEU A 1 89 ? 8.561 -5.453 -0.355 1.00 80.38 89 LEU A C 1
ATOM 679 O O . LEU A 1 89 ? 7.861 -5.821 -1.298 1.00 80.38 89 LEU A O 1
ATOM 683 N N . ARG A 1 90 ? 8.045 -4.838 0.718 1.00 79.88 90 ARG A N 1
ATOM 684 C CA . ARG A 1 90 ? 6.600 -4.618 0.899 1.00 79.88 90 ARG A CA 1
ATOM 685 C C . ARG A 1 90 ? 6.004 -3.748 -0.206 1.00 79.88 90 ARG A C 1
ATOM 687 O O . ARG A 1 90 ? 5.014 -4.151 -0.814 1.00 79.88 90 ARG A O 1
ATOM 694 N N . SER A 1 91 ? 6.625 -2.606 -0.507 1.00 78.31 91 SER A N 1
ATOM 695 C 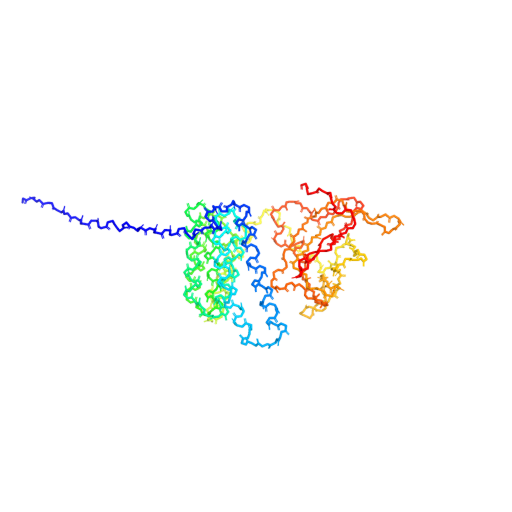CA . SER A 1 91 ? 6.155 -1.710 -1.575 1.00 78.31 91 SER A CA 1
ATOM 696 C C . SER A 1 91 ? 6.174 -2.381 -2.952 1.00 78.31 91 SER A C 1
ATOM 698 O O . SER A 1 91 ? 5.229 -2.238 -3.721 1.00 78.31 91 SER A O 1
ATOM 700 N N . GLY A 1 92 ? 7.213 -3.166 -3.251 1.00 76.81 92 GLY A N 1
ATOM 701 C CA . GLY A 1 92 ? 7.314 -3.919 -4.498 1.00 76.81 92 GLY A CA 1
ATOM 702 C C . GLY A 1 92 ? 6.210 -4.961 -4.656 1.00 76.81 92 GLY A C 1
ATOM 703 O O . GLY A 1 92 ? 5.608 -5.061 -5.722 1.00 76.81 92 GLY A O 1
ATOM 704 N N . ILE A 1 93 ? 5.911 -5.723 -3.598 1.00 84.62 93 ILE A N 1
ATOM 705 C CA . ILE A 1 93 ? 4.809 -6.698 -3.597 1.00 84.62 93 ILE A CA 1
ATOM 706 C C . ILE A 1 93 ? 3.460 -6.003 -3.819 1.00 84.62 93 ILE A C 1
ATOM 708 O O . ILE A 1 93 ? 2.631 -6.490 -4.596 1.00 84.62 93 ILE A O 1
ATOM 712 N N . GLU A 1 94 ? 3.224 -4.876 -3.147 1.00 79.50 94 GLU A N 1
ATOM 713 C CA . GLU A 1 94 ? 1.982 -4.117 -3.289 1.00 79.50 94 GLU A CA 1
ATOM 714 C C . GLU A 1 94 ? 1.778 -3.637 -4.730 1.00 79.50 94 GLU A C 1
ATOM 716 O O . GLU A 1 94 ? 0.684 -3.809 -5.278 1.00 79.50 94 GLU A O 1
ATOM 721 N N . GLU A 1 95 ? 2.830 -3.109 -5.357 1.00 81.94 95 GLU A N 1
ATOM 722 C CA . GLU A 1 95 ? 2.774 -2.593 -6.722 1.00 81.94 95 GLU A CA 1
ATOM 723 C C . GLU A 1 95 ? 2.669 -3.711 -7.765 1.00 81.94 95 GLU A C 1
ATOM 725 O O . GLU A 1 95 ? 1.817 -3.652 -8.652 1.00 81.94 95 GLU A O 1
ATOM 730 N N . LEU A 1 96 ? 3.431 -4.798 -7.616 1.00 91.12 96 LEU A N 1
ATOM 731 C CA . LEU A 1 96 ? 3.314 -5.968 -8.489 1.00 91.12 96 LEU A CA 1
ATOM 732 C C . LEU A 1 96 ? 1.894 -6.549 -8.463 1.00 91.12 96 LEU A C 1
ATOM 734 O O . LEU A 1 96 ? 1.315 -6.853 -9.501 1.00 91.12 96 LEU A O 1
ATOM 738 N N . THR A 1 97 ? 1.303 -6.681 -7.276 1.00 82.50 97 THR A N 1
ATOM 739 C CA . THR A 1 97 ? -0.057 -7.227 -7.138 1.00 82.50 97 THR A CA 1
ATOM 740 C C . THR A 1 97 ? -1.129 -6.239 -7.596 1.00 82.50 97 THR A C 1
ATOM 742 O O . THR A 1 97 ? -2.196 -6.664 -8.045 1.00 82.50 97 THR A O 1
ATOM 745 N N . ARG A 1 98 ? -0.851 -4.927 -7.558 1.00 85.25 98 ARG A N 1
ATOM 746 C CA . ARG A 1 98 ? -1.673 -3.908 -8.225 1.00 85.25 98 ARG A CA 1
ATOM 747 C C . ARG A 1 98 ? -1.665 -4.119 -9.737 1.00 85.25 98 ARG A C 1
ATOM 749 O O . ARG A 1 98 ? -2.738 -4.132 -10.335 1.00 85.25 98 ARG A O 1
ATOM 756 N N . LEU A 1 99 ? -0.480 -4.298 -10.329 1.00 81.25 99 LEU A N 1
ATOM 757 C CA . LEU A 1 99 ? -0.307 -4.550 -11.760 1.00 81.25 99 LEU A CA 1
ATOM 758 C C . LEU A 1 99 ? -1.019 -5.840 -12.182 1.00 81.25 99 LEU A C 1
ATOM 760 O O . LEU A 1 99 ? -1.843 -5.808 -13.093 1.00 81.25 99 LEU A O 1
ATOM 764 N N . TYR A 1 100 ? -0.821 -6.941 -11.452 1.00 90.38 100 TYR A N 1
ATOM 765 C CA . TYR A 1 100 ? -1.582 -8.169 -11.686 1.00 90.38 100 TYR A CA 1
ATOM 766 C C . TYR A 1 100 ? -3.094 -7.928 -11.637 1.00 90.38 100 TYR A C 1
ATOM 768 O O . TYR A 1 100 ? -3.810 -8.394 -12.517 1.00 90.38 100 TYR A O 1
ATOM 776 N N . SER A 1 101 ? -3.588 -7.142 -10.676 1.00 79.88 101 SER A N 1
ATOM 777 C CA . SER A 1 101 ? -5.027 -6.882 -10.544 1.00 79.88 101 SER A CA 1
ATOM 778 C C . SER A 1 101 ? -5.611 -6.057 -11.695 1.00 79.88 101 SER A C 1
ATOM 780 O O . SER A 1 101 ? -6.705 -6.367 -12.160 1.00 79.88 101 SER A O 1
ATOM 782 N N . ILE A 1 102 ? -4.912 -5.025 -12.191 1.00 82.31 102 ILE A N 1
ATOM 783 C CA . ILE A 1 102 ? -5.406 -4.232 -13.337 1.00 82.31 102 ILE A CA 1
ATOM 784 C C . ILE A 1 102 ? -5.377 -5.017 -14.657 1.00 82.31 102 ILE A C 1
ATOM 786 O O . ILE A 1 102 ? -6.122 -4.684 -15.577 1.00 82.31 102 ILE A O 1
ATOM 790 N N . HIS A 1 103 ? -4.539 -6.055 -14.737 1.00 85.81 103 HIS A N 1
ATOM 791 C CA . HIS A 1 103 ? -4.465 -6.985 -15.864 1.00 85.81 103 HIS A CA 1
ATOM 792 C C . HIS A 1 103 ? -5.280 -8.271 -15.649 1.00 85.81 103 HIS A C 1
ATOM 794 O O . HIS A 1 103 ? -5.180 -9.182 -16.467 1.00 85.81 103 HIS A O 1
ATOM 800 N N . ASP A 1 104 ? -6.092 -8.334 -14.586 1.00 85.94 104 ASP A N 1
ATOM 801 C CA . ASP A 1 104 ? -6.940 -9.480 -14.220 1.00 85.94 104 ASP A CA 1
ATOM 802 C C . ASP A 1 104 ? -6.161 -10.807 -14.049 1.00 85.94 104 ASP A C 1
ATOM 804 O O . ASP A 1 104 ? -6.684 -11.905 -14.236 1.00 85.94 104 ASP A O 1
ATOM 808 N N . GLU A 1 105 ? -4.886 -10.722 -13.651 1.00 95.38 105 GLU A N 1
ATOM 809 C CA . GLU A 1 105 ? -4.019 -11.864 -13.335 1.00 95.38 105 GLU A CA 1
ATOM 810 C C . GLU A 1 105 ? -4.281 -12.347 -11.895 1.00 95.38 105 GLU A C 1
ATOM 812 O O . GLU A 1 105 ? -3.441 -12.253 -10.990 1.00 95.38 105 GLU A O 1
ATOM 817 N N . TYR A 1 106 ? -5.503 -12.844 -11.678 1.00 93.94 106 TYR A N 1
ATOM 818 C CA . TYR A 1 106 ? -6.010 -13.242 -10.365 1.00 93.94 106 TYR A CA 1
ATOM 819 C C . TYR A 1 106 ? -5.133 -14.293 -9.675 1.00 93.94 106 TYR A C 1
ATOM 821 O O . TYR A 1 106 ? -4.720 -14.096 -8.529 1.00 93.94 106 TYR A O 1
ATOM 829 N N . ASP A 1 107 ? -4.798 -15.377 -10.377 1.00 97.88 107 ASP A N 1
ATOM 830 C CA . ASP A 1 107 ? -4.054 -16.498 -9.793 1.00 97.88 107 ASP A CA 1
ATOM 831 C C . ASP A 1 107 ? -2.658 -16.066 -9.334 1.00 97.88 107 ASP A C 1
ATOM 833 O O . ASP A 1 107 ? -2.250 -16.386 -8.217 1.00 97.88 107 ASP A O 1
ATOM 837 N N . LYS A 1 108 ? -1.972 -15.227 -10.124 1.00 97.62 108 LYS A N 1
ATOM 838 C CA . LYS A 1 108 ? -0.660 -14.677 -9.750 1.00 97.62 108 LYS A CA 1
ATOM 839 C C . LYS A 1 108 ? -0.741 -13.744 -8.547 1.00 97.62 108 LYS A C 1
ATOM 841 O O . LYS A 1 108 ? 0.151 -13.752 -7.700 1.00 97.62 108 LYS A O 1
ATOM 846 N N . THR A 1 109 ? -1.807 -12.948 -8.440 1.00 95.00 109 THR A N 1
ATOM 847 C CA . THR A 1 109 ? -2.051 -12.110 -7.256 1.00 95.00 109 THR A CA 1
ATOM 848 C C . THR A 1 109 ? -2.190 -12.961 -5.995 1.00 95.00 109 THR A C 1
ATOM 850 O O . THR A 1 109 ? -1.540 -12.682 -4.984 1.00 95.00 109 THR A O 1
ATOM 853 N N . VAL A 1 110 ? -3.023 -14.006 -6.055 1.00 98.00 110 VAL A N 1
ATOM 854 C CA . VAL A 1 110 ? -3.278 -14.905 -4.922 1.00 98.00 110 VAL A CA 1
ATOM 855 C C . VAL A 1 110 ? -2.010 -15.658 -4.536 1.00 98.00 110 VAL A C 1
ATOM 857 O O . VAL A 1 110 ? -1.653 -15.676 -3.358 1.00 98.00 110 VAL A O 1
ATOM 860 N N . GLU A 1 111 ? -1.314 -16.240 -5.513 1.00 98.06 111 GLU A N 1
ATOM 861 C CA . GLU A 1 111 ? -0.060 -16.961 -5.302 1.00 98.06 111 GLU A CA 1
ATOM 862 C C . GLU A 1 111 ? 0.983 -16.059 -4.636 1.00 98.06 111 GLU A C 1
ATOM 864 O O . GLU A 1 111 ? 1.522 -16.405 -3.580 1.00 98.06 111 GLU A O 1
ATOM 869 N N . ARG A 1 112 ? 1.212 -14.859 -5.189 1.00 97.19 112 ARG A N 1
ATOM 870 C CA . ARG A 1 112 ? 2.222 -13.928 -4.677 1.00 97.19 112 ARG A CA 1
ATOM 871 C C . ARG A 1 112 ? 1.928 -13.491 -3.248 1.00 97.19 112 ARG A C 1
ATOM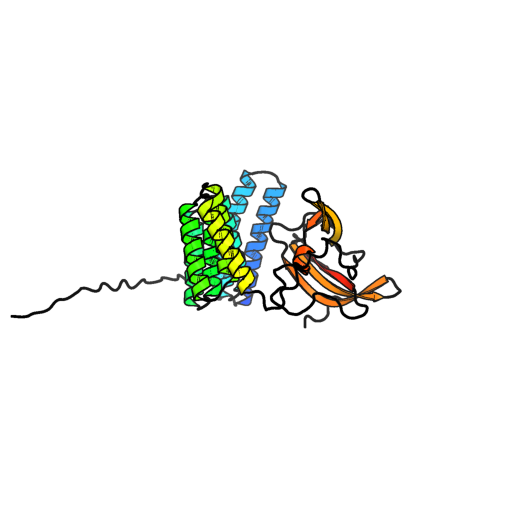 873 O O . ARG A 1 112 ? 2.830 -13.532 -2.415 1.00 97.19 112 ARG A O 1
ATOM 880 N N . LEU A 1 113 ? 0.688 -13.105 -2.943 1.00 97.06 113 LEU A N 1
ATOM 881 C CA . LEU A 1 113 ? 0.322 -12.630 -1.604 1.00 97.06 113 LEU A CA 1
ATOM 882 C C . LEU A 1 113 ? 0.270 -13.761 -0.572 1.00 97.06 113 LEU A C 1
ATOM 884 O O . LEU A 1 113 ? 0.668 -13.546 0.570 1.00 97.06 113 LEU A O 1
ATOM 888 N N . ARG A 1 114 ? -0.146 -14.980 -0.944 1.00 98.25 114 ARG A N 1
ATOM 889 C CA . ARG A 1 114 ? -0.085 -16.133 -0.028 1.00 98.25 114 ARG A CA 1
ATOM 890 C C . ARG A 1 114 ? 1.353 -16.559 0.255 1.00 98.25 114 ARG A C 1
ATOM 892 O O . ARG A 1 114 ? 1.687 -16.801 1.414 1.00 98.25 114 ARG A O 1
ATOM 899 N N . SER A 1 115 ? 2.203 -16.604 -0.772 1.00 97.19 115 SER A N 1
ATOM 900 C CA . SER A 1 115 ? 3.633 -16.875 -0.601 1.00 97.19 115 SER A CA 1
ATOM 901 C C . SER A 1 115 ? 4.287 -15.828 0.301 1.00 97.19 115 SER A C 1
ATOM 903 O O . SER A 1 115 ? 5.048 -16.177 1.201 1.00 97.19 115 SER A O 1
ATOM 905 N N . GLU A 1 116 ? 3.965 -14.549 0.100 1.00 96.94 116 GLU A N 1
ATOM 906 C CA . GLU A 1 116 ? 4.511 -13.462 0.911 1.00 96.94 116 GLU A CA 1
ATOM 907 C C . GLU A 1 116 ? 3.995 -13.510 2.358 1.00 96.94 116 GLU A C 1
ATOM 909 O O . GLU A 1 116 ? 4.769 -13.339 3.295 1.00 96.94 116 GLU A O 1
ATOM 914 N N . ALA A 1 117 ? 2.717 -13.824 2.582 1.00 97.38 117 ALA A N 1
ATOM 915 C CA . ALA A 1 117 ? 2.187 -14.013 3.932 1.00 97.38 117 ALA A CA 1
ATOM 916 C C . ALA A 1 117 ? 2.905 -15.163 4.665 1.00 97.38 117 ALA A C 1
ATOM 918 O O . ALA A 1 117 ? 3.251 -15.027 5.839 1.00 97.38 117 ALA A O 1
ATOM 919 N N . ASN A 1 118 ? 3.185 -16.272 3.972 1.00 97.56 118 ASN A N 1
ATOM 920 C CA . ASN A 1 118 ? 3.957 -17.379 4.536 1.00 97.56 118 ASN A CA 1
ATOM 921 C C . ASN A 1 118 ? 5.417 -16.987 4.832 1.00 97.56 118 ASN A C 1
ATOM 923 O O . ASN A 1 118 ? 5.965 -17.402 5.851 1.00 97.56 118 ASN A O 1
ATOM 927 N N . TYR A 1 119 ? 6.032 -16.150 3.994 1.00 95.88 119 TYR A N 1
ATOM 928 C CA . TYR A 1 119 ? 7.366 -15.607 4.256 1.00 95.88 119 TYR A CA 1
ATOM 929 C C . TYR A 1 119 ? 7.422 -14.813 5.573 1.00 95.88 119 TYR A C 1
ATOM 931 O O . TYR A 1 119 ? 8.308 -15.050 6.396 1.00 95.88 119 TYR A O 1
ATOM 939 N N . TRP A 1 120 ? 6.460 -13.916 5.816 1.00 93.25 120 TRP A N 1
ATOM 940 C CA . TRP A 1 120 ? 6.405 -13.144 7.066 1.00 93.25 120 TRP A CA 1
ATOM 941 C C . TRP A 1 120 ? 6.109 -14.019 8.285 1.00 93.25 120 TRP A C 1
ATOM 943 O O . TRP A 1 120 ? 6.737 -13.837 9.329 1.00 93.25 120 TRP A O 1
ATOM 953 N N . LEU A 1 121 ? 5.240 -15.026 8.134 1.00 94.38 121 LEU A N 1
ATOM 954 C CA . LEU A 1 121 ? 4.977 -16.021 9.176 1.00 94.38 121 LEU A CA 1
ATOM 955 C C . LEU A 1 121 ? 6.256 -16.750 9.603 1.00 94.38 121 LEU A C 1
ATOM 957 O O . LEU A 1 121 ? 6.543 -16.841 10.794 1.00 94.38 121 LEU A O 1
ATOM 961 N N . GLN A 1 122 ? 7.047 -17.236 8.643 1.00 96.00 122 GLN A N 1
ATOM 962 C CA . GLN A 1 122 ? 8.298 -17.953 8.921 1.00 96.00 122 GLN A CA 1
ATOM 963 C C . GLN A 1 122 ? 9.344 -17.080 9.628 1.00 96.00 122 GLN A C 1
ATOM 965 O O . GLN A 1 122 ? 10.217 -17.602 10.318 1.00 96.00 122 GLN A O 1
ATOM 970 N N . ARG A 1 123 ? 9.246 -15.753 9.487 1.00 92.88 123 ARG A N 1
ATOM 971 C CA . ARG A 1 123 ? 10.093 -14.771 10.178 1.00 92.88 123 ARG A CA 1
ATOM 972 C C . ARG A 1 123 ? 9.526 -14.299 11.518 1.00 92.88 123 ARG A C 1
ATOM 974 O O . ARG A 1 123 ? 10.170 -13.498 12.188 1.00 92.88 123 ARG A O 1
ATOM 981 N N . GLY A 1 124 ? 8.338 -14.764 11.902 1.00 90.75 124 GLY A N 1
ATOM 982 C CA . GLY A 1 124 ? 7.652 -14.331 13.118 1.00 90.75 124 GLY A CA 1
ATOM 983 C C . GLY A 1 124 ? 7.043 -12.926 13.040 1.00 90.75 124 GLY A C 1
ATOM 984 O O . GLY A 1 124 ? 6.595 -12.411 14.062 1.00 90.75 124 GLY A O 1
ATOM 985 N N . ASP A 1 125 ? 6.981 -12.303 11.857 1.00 87.19 125 ASP A N 1
ATOM 986 C CA . ASP A 1 125 ? 6.327 -11.002 11.676 1.00 87.19 125 ASP A CA 1
ATOM 987 C C . ASP A 1 125 ? 4.827 -11.191 11.409 1.00 87.19 125 ASP A C 1
ATOM 989 O O . ASP A 1 125 ? 4.324 -11.115 10.284 1.00 87.19 125 ASP A O 1
ATOM 993 N N . VAL A 1 126 ? 4.098 -11.469 12.489 1.00 86.19 126 VAL A N 1
ATOM 994 C CA . VAL A 1 126 ? 2.649 -11.706 12.451 1.00 86.19 126 VAL A CA 1
ATOM 995 C C . VAL A 1 126 ? 1.895 -10.468 11.953 1.00 86.19 126 VAL A C 1
ATOM 997 O O . VAL A 1 126 ? 0.913 -10.592 11.220 1.00 86.19 126 VAL A O 1
ATOM 1000 N N . LYS A 1 127 ? 2.361 -9.257 12.293 1.00 81.81 127 LYS A N 1
ATOM 1001 C CA . LYS A 1 127 ? 1.722 -8.009 11.848 1.00 81.81 127 LYS A CA 1
ATOM 1002 C C . LYS A 1 127 ? 1.786 -7.887 10.330 1.00 81.81 127 LYS A C 1
ATOM 1004 O O . LYS A 1 127 ? 0.769 -7.599 9.695 1.00 81.81 127 LYS A O 1
ATOM 1009 N N . GLN A 1 128 ? 2.956 -8.129 9.744 1.00 85.38 128 GLN A N 1
ATOM 1010 C CA . GLN A 1 128 ? 3.127 -8.036 8.302 1.00 85.38 128 GLN A CA 1
ATOM 1011 C C . GLN A 1 128 ? 2.446 -9.190 7.560 1.00 85.38 128 GLN A C 1
ATOM 1013 O O . GLN A 1 128 ? 1.887 -8.964 6.488 1.00 85.38 128 GLN A O 1
ATOM 1018 N N . GLN A 1 129 ? 2.395 -10.395 8.137 1.00 95.00 129 GLN A N 1
ATOM 1019 C CA . GLN A 1 129 ? 1.578 -11.489 7.603 1.00 95.00 129 GLN A CA 1
ATOM 1020 C C . GLN A 1 129 ? 0.105 -11.069 7.462 1.00 95.00 129 GLN A C 1
ATOM 1022 O O . GLN A 1 129 ? -0.487 -11.229 6.393 1.00 95.00 129 GLN A O 1
ATOM 1027 N N . ILE A 1 130 ? -0.477 -10.510 8.527 1.00 82.62 130 ILE A N 1
ATOM 1028 C CA . ILE A 1 130 ? -1.877 -10.067 8.554 1.00 82.62 130 ILE A CA 1
ATOM 1029 C C . ILE A 1 130 ? -2.103 -8.934 7.550 1.00 82.62 130 ILE A C 1
ATOM 1031 O O . ILE A 1 130 ? -3.084 -8.966 6.809 1.00 82.62 130 ILE A O 1
ATOM 1035 N N . TYR A 1 131 ? -1.184 -7.969 7.465 1.00 86.25 131 TYR A N 1
ATOM 1036 C CA . TYR A 1 131 ? -1.258 -6.898 6.469 1.00 86.25 131 TYR A CA 1
ATOM 1037 C C . TYR A 1 131 ? -1.233 -7.439 5.031 1.00 86.25 131 TYR A C 1
ATOM 1039 O O . TYR A 1 131 ? -2.015 -7.009 4.188 1.00 86.25 131 TYR A O 1
ATOM 1047 N N . THR A 1 132 ? -0.384 -8.424 4.741 1.00 84.06 132 THR A N 1
ATOM 1048 C CA . THR A 1 132 ? -0.318 -9.048 3.412 1.00 84.06 132 THR A CA 1
ATOM 1049 C C . THR A 1 132 ? -1.623 -9.773 3.054 1.00 84.06 132 THR A C 1
ATOM 1051 O O . THR A 1 132 ? -2.092 -9.673 1.918 1.00 84.06 132 THR A O 1
ATOM 1054 N N . LEU A 1 133 ? -2.259 -10.450 4.017 1.00 93.62 133 LEU A N 1
ATOM 1055 C CA . LEU A 1 133 ? -3.586 -11.052 3.828 1.00 93.62 133 LEU A CA 1
ATOM 1056 C C . LEU A 1 133 ? -4.687 -9.991 3.665 1.00 93.62 133 LEU A C 1
ATOM 1058 O O . LEU A 1 133 ? -5.582 -10.159 2.839 1.00 93.62 133 LEU A O 1
ATOM 1062 N N . PHE A 1 134 ? -4.600 -8.867 4.377 1.00 85.69 134 PHE A N 1
ATOM 1063 C CA . PHE A 1 134 ? -5.498 -7.729 4.172 1.00 85.69 134 PHE A CA 1
ATOM 1064 C C . PHE A 1 134 ? -5.405 -7.196 2.735 1.00 85.69 134 PHE A C 1
ATOM 1066 O O . PHE A 1 134 ? -6.430 -7.017 2.073 1.00 85.69 134 PHE A O 1
ATOM 1073 N N . THR A 1 135 ? -4.188 -7.037 2.205 1.00 85.25 135 THR A N 1
ATOM 1074 C CA . THR A 1 135 ? -3.965 -6.663 0.801 1.00 85.25 135 THR A CA 1
ATOM 1075 C C . THR A 1 135 ? -4.577 -7.682 -0.161 1.00 85.25 135 THR A C 1
ATOM 1077 O O . THR A 1 135 ? -5.190 -7.283 -1.151 1.00 85.25 135 THR A O 1
ATOM 1080 N N . LEU A 1 136 ? -4.497 -8.986 0.133 1.00 92.81 136 LEU A N 1
ATOM 1081 C CA . LEU A 1 136 ? -5.155 -10.024 -0.673 1.00 92.81 136 LEU A CA 1
ATOM 1082 C C . LEU A 1 136 ? -6.674 -9.831 -0.727 1.00 92.81 136 LEU A C 1
ATOM 1084 O O . LEU A 1 136 ? -7.245 -9.857 -1.819 1.00 92.81 136 LEU A O 1
ATOM 1088 N N . GLY A 1 137 ? -7.308 -9.564 0.418 1.00 85.69 137 GLY A N 1
ATOM 1089 C CA . GLY A 1 137 ? -8.741 -9.270 0.488 1.00 85.69 137 GLY A CA 1
ATOM 1090 C C . GLY A 1 137 ? -9.134 -8.063 -0.371 1.00 85.69 137 GLY A C 1
ATOM 1091 O O . GLY A 1 137 ? -10.117 -8.128 -1.116 1.00 85.69 137 GLY A O 1
ATOM 1092 N N . ILE A 1 138 ? -8.329 -6.992 -0.345 1.00 84.81 138 ILE A N 1
ATOM 1093 C CA . ILE A 1 138 ? -8.525 -5.799 -1.187 1.00 84.81 138 ILE A CA 1
ATOM 1094 C C . ILE A 1 138 ? -8.422 -6.150 -2.674 1.00 84.81 138 ILE A C 1
ATOM 1096 O O . ILE A 1 138 ? -9.305 -5.780 -3.452 1.00 84.81 138 ILE A O 1
ATOM 1100 N N . ARG A 1 139 ? -7.370 -6.871 -3.086 1.00 85.56 139 ARG A N 1
ATOM 1101 C CA . ARG A 1 139 ? -7.172 -7.248 -4.495 1.00 85.56 139 ARG A CA 1
ATOM 1102 C C . ARG A 1 139 ? -8.306 -8.136 -5.006 1.00 85.56 139 ARG A C 1
ATOM 1104 O O . ARG A 1 139 ? -8.831 -7.897 -6.092 1.00 85.56 139 ARG A O 1
ATOM 1111 N N . GLN A 1 140 ? -8.746 -9.105 -4.204 1.00 86.62 140 GLN A N 1
ATOM 1112 C CA . GLN A 1 140 ? -9.906 -9.946 -4.514 1.00 86.62 140 GLN A CA 1
ATOM 1113 C C . GLN A 1 140 ? -11.171 -9.110 -4.740 1.00 86.62 140 GLN A C 1
ATOM 1115 O O . GLN A 1 140 ? -11.857 -9.307 -5.742 1.00 86.62 140 GLN A O 1
ATOM 1120 N N . TRP A 1 141 ? -11.462 -8.142 -3.866 1.00 82.19 141 TRP A N 1
ATOM 1121 C CA . TRP A 1 141 ? -12.616 -7.253 -4.032 1.00 82.19 141 TRP A CA 1
ATOM 1122 C C . TRP A 1 141 ? -12.526 -6.395 -5.305 1.00 82.19 141 TRP A C 1
ATOM 1124 O O . TRP A 1 141 ? -13.515 -6.290 -6.043 1.00 82.19 141 TRP A O 1
ATOM 1134 N N . GLN A 1 142 ? -11.348 -5.826 -5.591 1.00 80.19 142 GLN A N 1
ATOM 1135 C CA . GLN A 1 142 ? -11.079 -5.028 -6.797 1.00 80.19 142 GLN A CA 1
ATOM 1136 C C . GLN A 1 142 ? -11.306 -5.839 -8.082 1.00 80.19 142 GLN A C 1
ATOM 1138 O O . GLN A 1 142 ? -11.918 -5.339 -9.025 1.00 80.19 142 GLN A O 1
ATOM 1143 N N . MET A 1 143 ? -10.907 -7.114 -8.085 1.00 82.19 143 MET A N 1
ATOM 1144 C CA . MET A 1 143 ? -11.130 -8.070 -9.182 1.00 82.19 143 MET A CA 1
ATOM 1145 C C . MET A 1 143 ? -12.504 -8.764 -9.125 1.00 82.19 143 MET A C 1
ATOM 1147 O O . MET A 1 143 ? -12.732 -9.787 -9.768 1.00 82.19 143 MET A O 1
ATOM 1151 N N . LYS A 1 144 ? -13.443 -8.227 -8.338 1.00 84.38 144 LYS A N 1
ATOM 1152 C CA . LYS A 1 144 ? -14.826 -8.712 -8.208 1.00 84.38 144 LYS A CA 1
ATOM 1153 C C . LYS A 1 144 ? -14.977 -10.153 -7.689 1.00 84.38 144 LYS A C 1
ATOM 1155 O O . LYS A 1 144 ? -15.990 -10.804 -7.935 1.00 84.38 144 LYS A O 1
ATOM 1160 N N . ARG A 1 145 ? -14.008 -10.651 -6.920 1.00 93.44 145 ARG A N 1
ATOM 1161 C CA . ARG A 1 145 ? -14.038 -11.961 -6.242 1.00 93.44 145 ARG A CA 1
ATOM 1162 C C . ARG A 1 145 ? -14.588 -11.823 -4.820 1.00 93.44 145 ARG A C 1
ATOM 1164 O O . ARG A 1 145 ? -13.879 -12.053 -3.844 1.00 93.44 145 ARG A O 1
ATOM 1171 N N . ASP A 1 146 ? -15.851 -11.414 -4.704 1.00 88.44 146 ASP A N 1
ATOM 1172 C CA . ASP A 1 146 ? -16.447 -11.008 -3.419 1.00 88.44 146 ASP A CA 1
ATOM 1173 C C . ASP A 1 146 ? -16.427 -12.085 -2.342 1.00 88.44 146 ASP A C 1
ATOM 1175 O O . ASP A 1 146 ? -16.046 -11.797 -1.212 1.00 88.44 146 ASP A O 1
ATOM 1179 N N . THR A 1 147 ? -16.806 -13.319 -2.680 1.00 96.56 147 THR A N 1
ATOM 1180 C CA . THR A 1 147 ? -16.823 -14.426 -1.713 1.00 96.56 147 THR A CA 1
ATOM 1181 C C . THR A 1 147 ? -15.434 -14.663 -1.122 1.00 96.56 147 THR A C 1
ATOM 1183 O O . THR A 1 147 ? -15.284 -14.689 0.095 1.00 96.56 147 THR A O 1
ATOM 1186 N N . ALA A 1 148 ? -14.404 -14.721 -1.971 1.00 97.06 148 ALA A N 1
ATOM 1187 C CA . ALA A 1 148 ? -13.022 -14.902 -1.533 1.00 97.06 148 ALA A CA 1
ATOM 1188 C C . ALA A 1 148 ? -12.513 -13.709 -0.700 1.00 97.06 148 ALA A C 1
ATOM 1190 O O . ALA A 1 148 ? -11.789 -13.894 0.278 1.00 97.06 148 ALA A O 1
ATOM 1191 N N . SER A 1 149 ? -12.918 -12.488 -1.065 1.00 92.56 149 SER A N 1
ATOM 1192 C CA . SER A 1 149 ? -12.592 -11.272 -0.314 1.00 92.56 149 SER A CA 1
ATOM 1193 C C . SER A 1 149 ? -13.214 -11.280 1.085 1.00 92.56 149 SER A C 1
ATOM 1195 O O . SER A 1 149 ? -12.522 -10.999 2.061 1.00 92.56 149 SER A O 1
ATOM 1197 N N . ILE A 1 150 ? -14.490 -11.672 1.202 1.00 98.06 150 ILE A N 1
ATOM 1198 C CA . ILE A 1 150 ? -15.193 -11.830 2.484 1.00 98.06 150 ILE A CA 1
ATOM 1199 C C . ILE A 1 150 ? -14.467 -12.835 3.378 1.00 98.06 150 ILE A C 1
ATOM 1201 O O . ILE A 1 150 ? -14.171 -12.510 4.526 1.00 98.06 150 ILE A O 1
ATOM 1205 N N . GLU A 1 151 ? -14.153 -14.021 2.853 1.00 98.50 151 GLU A N 1
ATOM 1206 C CA . GLU A 1 151 ? -13.431 -15.068 3.590 1.00 98.50 151 GLU A CA 1
ATOM 1207 C C . GLU A 1 151 ? -12.070 -14.561 4.083 1.00 98.50 151 GLU A C 1
ATOM 1209 O O . GLU A 1 151 ? -11.726 -14.708 5.256 1.00 98.50 151 GLU A O 1
ATOM 1214 N N . THR A 1 152 ? -11.318 -13.888 3.209 1.00 93.94 152 THR A N 1
ATOM 1215 C CA . THR A 1 152 ? -10.003 -13.339 3.553 1.00 93.94 152 THR A CA 1
ATOM 1216 C C . THR A 1 152 ? -10.108 -12.235 4.606 1.00 93.94 152 THR A C 1
ATOM 1218 O O . THR A 1 152 ? -9.353 -12.248 5.575 1.00 93.94 152 THR A O 1
ATOM 1221 N N . PHE A 1 153 ? -11.055 -11.298 4.492 1.00 94.81 153 PHE A N 1
ATOM 1222 C CA . PHE A 1 153 ? -11.237 -10.263 5.515 1.00 94.81 153 PHE A CA 1
ATOM 1223 C C . PHE A 1 153 ? -11.690 -10.843 6.856 1.00 94.81 153 PHE A C 1
ATOM 1225 O O . PHE A 1 153 ? -11.215 -10.388 7.894 1.00 94.81 153 PHE A O 1
ATOM 1232 N N . GLN A 1 154 ? -12.548 -11.866 6.865 1.00 98.25 154 GLN A N 1
ATOM 1233 C CA . GLN A 1 154 ? -12.925 -12.576 8.092 1.00 98.25 154 GLN A CA 1
ATOM 1234 C C . GLN A 1 154 ? -11.713 -13.244 8.754 1.00 98.25 154 GLN A C 1
ATOM 1236 O O . GLN A 1 154 ? -11.529 -13.095 9.963 1.00 98.25 154 GLN A O 1
ATOM 1241 N N . GLN A 1 155 ? -10.845 -13.885 7.965 1.00 98.12 155 GLN A N 1
ATOM 1242 C CA . GLN A 1 155 ? -9.582 -14.439 8.454 1.00 98.12 155 GLN A CA 1
ATOM 1243 C C . GLN A 1 155 ? -8.685 -13.345 9.059 1.00 98.12 155 GLN A C 1
ATOM 1245 O O . GLN A 1 155 ? -8.156 -13.509 10.157 1.00 98.12 155 GLN A O 1
ATOM 1250 N N . VAL A 1 156 ? -8.531 -12.205 8.377 1.00 90.00 156 VAL A N 1
ATOM 1251 C CA . VAL A 1 156 ? -7.729 -11.072 8.868 1.00 90.00 156 VAL A CA 1
ATOM 1252 C C . VAL A 1 156 ? -8.299 -10.511 10.171 1.00 90.00 156 VAL A C 1
ATOM 1254 O O . VAL A 1 156 ? -7.526 -10.198 11.073 1.00 90.00 156 VAL A O 1
ATOM 1257 N N . ILE A 1 157 ? -9.625 -10.415 10.307 1.00 95.81 157 ILE A N 1
ATOM 1258 C CA . ILE A 1 157 ? -10.307 -9.977 11.538 1.00 95.81 157 ILE A CA 1
ATOM 1259 C C . ILE A 1 157 ? -9.976 -10.914 12.700 1.00 95.81 157 ILE A C 1
ATOM 1261 O O . ILE A 1 157 ? -9.610 -10.446 13.776 1.00 95.81 157 ILE A O 1
ATOM 1265 N N . GLU A 1 158 ? -10.089 -12.226 12.492 1.00 97.19 158 GLU A N 1
ATOM 1266 C CA . GLU A 1 158 ? -9.798 -13.227 13.520 1.00 97.19 158 GLU A CA 1
ATOM 1267 C C . GLU A 1 158 ? -8.330 -13.176 13.958 1.00 97.19 158 GLU A C 1
ATOM 1269 O O . GLU A 1 158 ? -8.042 -13.064 15.151 1.00 97.19 158 GLU A O 1
ATOM 1274 N N . MET A 1 159 ? -7.406 -13.164 12.993 1.00 89.81 159 MET A N 1
ATOM 1275 C CA . MET A 1 159 ? -5.971 -13.076 13.269 1.00 89.81 159 MET A CA 1
ATOM 1276 C C . MET A 1 159 ? -5.600 -11.764 13.970 1.00 89.81 159 MET A C 1
ATOM 1278 O O . MET A 1 159 ? -4.851 -11.774 14.944 1.00 89.81 159 MET A O 1
ATOM 1282 N N . SER A 1 160 ? -6.141 -10.635 13.502 1.00 83.44 160 SER A N 1
ATOM 1283 C CA . SER A 1 160 ? -5.892 -9.318 14.099 1.00 83.44 160 SER A CA 1
ATOM 1284 C C . SER A 1 160 ? -6.385 -9.260 15.537 1.00 83.44 160 SER A C 1
ATOM 1286 O O . SER A 1 160 ? -5.661 -8.767 16.398 1.00 83.44 160 SER A O 1
ATOM 1288 N N . ARG A 1 161 ? -7.571 -9.813 15.819 1.00 90.19 161 ARG A N 1
ATOM 1289 C CA . ARG A 1 161 ? -8.108 -9.892 17.179 1.00 90.19 161 ARG A CA 1
ATOM 1290 C C . ARG A 1 161 ? -7.223 -10.748 18.079 1.00 90.19 161 ARG A C 1
ATOM 1292 O O . ARG A 1 161 ? -6.871 -10.314 19.170 1.00 90.19 161 ARG A O 1
ATOM 1299 N N . GLY A 1 162 ? -6.839 -11.940 17.615 1.00 88.75 162 GLY A N 1
ATOM 1300 C CA . GLY A 1 162 ? -5.978 -12.857 18.369 1.00 88.75 162 GLY A CA 1
ATOM 1301 C C . GLY A 1 162 ? -4.595 -12.275 18.683 1.00 88.75 162 GLY A C 1
ATOM 1302 O O . GLY A 1 162 ? -4.021 -12.595 19.719 1.00 88.75 162 GLY A O 1
ATOM 1303 N N . ALA A 1 163 ? -4.087 -11.391 17.821 1.00 79.12 163 ALA A N 1
ATOM 1304 C CA . ALA A 1 163 ? -2.795 -10.724 17.982 1.00 79.12 163 ALA A CA 1
ATOM 1305 C C . ALA A 1 163 ? -2.876 -9.312 18.605 1.00 79.12 163 ALA A C 1
ATOM 1307 O O . ALA A 1 163 ? -1.843 -8.668 18.776 1.00 79.12 163 ALA A O 1
ATOM 1308 N N . GLY A 1 164 ? -4.072 -8.801 18.925 1.00 80.81 164 GLY A N 1
ATOM 1309 C CA . GLY A 1 164 ? -4.257 -7.447 19.466 1.00 80.81 164 GLY A CA 1
ATOM 1310 C C . GLY A 1 164 ? -4.012 -6.308 18.461 1.00 80.81 164 GLY A C 1
ATOM 1311 O O . GLY A 1 164 ? -3.776 -5.167 18.854 1.00 80.81 164 GLY A O 1
ATOM 1312 N N . PHE A 1 165 ? -4.066 -6.577 17.154 1.00 78.31 165 PHE A N 1
ATOM 1313 C CA . PHE A 1 165 ? -3.910 -5.570 16.099 1.00 78.31 165 PHE A CA 1
ATOM 1314 C C . PHE A 1 165 ? -5.246 -4.929 15.718 1.00 78.31 165 PHE A C 1
ATOM 1316 O O . PHE A 1 165 ? -5.726 -5.045 14.588 1.00 78.31 165 PHE A O 1
ATOM 1323 N N . TYR A 1 166 ? -5.842 -4.202 16.661 1.00 76.81 166 TYR A N 1
ATOM 1324 C CA . TYR A 1 166 ? -7.193 -3.653 16.515 1.00 76.81 166 TYR A CA 1
ATOM 1325 C C . TYR A 1 166 ? -7.373 -2.720 15.310 1.00 76.81 166 TYR A C 1
ATOM 1327 O O . TYR A 1 166 ? -8.454 -2.668 14.729 1.00 76.81 166 TYR A O 1
ATOM 1335 N N . SER A 1 167 ? -6.321 -2.011 14.882 1.00 75.06 167 SER A N 1
ATOM 1336 C CA . SER A 1 167 ? -6.376 -1.168 13.682 1.00 75.06 167 SER A CA 1
ATOM 1337 C C . SER A 1 167 ? -6.594 -1.981 12.401 1.00 75.06 167 SER A C 1
ATOM 1339 O O . SER A 1 167 ? -7.371 -1.561 11.544 1.00 75.06 167 SER A O 1
ATOM 1341 N N . LEU A 1 168 ? -5.966 -3.156 12.280 1.00 73.75 168 LEU A N 1
ATOM 1342 C CA . LEU A 1 168 ? -6.151 -4.063 11.142 1.00 73.75 168 LEU A CA 1
ATOM 1343 C C . LEU A 1 168 ? -7.496 -4.786 11.205 1.00 73.75 168 LEU A C 1
ATOM 1345 O O . LEU A 1 168 ? -8.155 -4.917 10.172 1.00 73.75 168 LEU A O 1
ATOM 1349 N N . GLU A 1 169 ? -7.943 -5.180 12.400 1.00 82.06 169 GLU A N 1
ATOM 1350 C CA . GLU A 1 169 ? -9.271 -5.775 12.600 1.00 82.06 169 GLU A CA 1
ATOM 1351 C C . GLU A 1 169 ? -10.370 -4.826 12.108 1.00 82.06 169 GLU A C 1
ATOM 1353 O O . GLU A 1 169 ? -11.206 -5.172 11.274 1.00 82.06 169 GLU A O 1
ATOM 1358 N N . ARG A 1 170 ? -10.312 -3.586 12.581 1.00 82.38 170 ARG A N 1
ATOM 1359 C CA . ARG A 1 170 ? -11.229 -2.503 12.243 1.00 82.38 170 ARG A CA 1
ATOM 1360 C C . ARG A 1 170 ? -11.212 -2.149 10.759 1.00 82.38 170 ARG A C 1
ATOM 1362 O O . ARG A 1 170 ? -12.272 -2.109 10.146 1.00 82.38 170 ARG A O 1
ATOM 1369 N N . ASN A 1 171 ? -10.032 -1.955 10.164 1.00 78.44 171 ASN A N 1
ATOM 1370 C CA . ASN A 1 171 ? -9.929 -1.685 8.726 1.00 78.44 171 ASN A CA 1
ATOM 1371 C C . ASN A 1 171 ? -10.549 -2.832 7.907 1.00 78.44 171 ASN A C 1
ATOM 1373 O O . ASN A 1 171 ? -11.222 -2.591 6.911 1.00 78.44 171 ASN A O 1
ATOM 1377 N N . SER A 1 172 ? -10.370 -4.082 8.340 1.00 77.12 172 SER A N 1
ATOM 1378 C CA . SER A 1 172 ? -10.961 -5.250 7.675 1.00 77.12 172 SER A CA 1
ATOM 1379 C C . SER A 1 172 ? -12.482 -5.297 7.811 1.00 77.12 172 SER A C 1
ATOM 1381 O O . SER A 1 172 ? -13.164 -5.640 6.849 1.00 77.12 172 SER A O 1
ATOM 1383 N N . LEU A 1 173 ? -13.031 -4.901 8.963 1.00 83.75 173 LEU A N 1
ATOM 1384 C CA . LEU A 1 173 ? -14.478 -4.754 9.165 1.00 83.75 173 LEU A CA 1
ATOM 1385 C C . LEU A 1 173 ? -15.079 -3.669 8.258 1.00 83.75 173 LEU A C 1
ATOM 1387 O O . LEU A 1 173 ? -16.143 -3.879 7.677 1.00 83.75 173 LEU A O 1
ATOM 1391 N N . GLU A 1 174 ? -14.391 -2.539 8.082 1.00 78.75 174 GLU A N 1
ATOM 1392 C CA . GLU A 1 174 ? -14.821 -1.481 7.159 1.00 78.75 174 GLU A CA 1
ATOM 1393 C C . GLU A 1 174 ? -14.842 -1.966 5.706 1.00 78.75 174 GLU A C 1
ATOM 1395 O O . GLU A 1 174 ? -15.825 -1.746 4.994 1.00 78.75 174 GLU A O 1
ATOM 1400 N N . GLN A 1 175 ? -13.801 -2.683 5.272 1.00 82.31 175 GLN A N 1
ATOM 1401 C CA . GLN A 1 175 ? -13.769 -3.276 3.932 1.00 82.31 175 GLN A CA 1
ATOM 1402 C C . GLN A 1 175 ? -14.871 -4.319 3.753 1.00 82.31 175 GLN A C 1
ATOM 1404 O O . GLN A 1 175 ? -15.576 -4.310 2.745 1.00 82.31 175 GLN A O 1
ATOM 1409 N N . LEU A 1 176 ? -15.095 -5.168 4.755 1.00 85.25 176 LEU A N 1
ATOM 1410 C CA . LEU A 1 176 ? -16.166 -6.156 4.730 1.00 85.25 176 LEU A CA 1
ATOM 1411 C C . LEU A 1 176 ? -17.546 -5.490 4.587 1.00 85.25 176 LEU A C 1
ATOM 1413 O O . LEU A 1 176 ? -18.375 -5.949 3.801 1.00 85.25 176 LEU A O 1
ATOM 1417 N N . ALA A 1 177 ? -17.774 -4.361 5.266 1.00 80.25 177 ALA A N 1
ATOM 1418 C CA . ALA A 1 177 ? -18.997 -3.582 5.111 1.00 80.25 177 ALA A CA 1
ATOM 1419 C C . ALA A 1 177 ? -19.175 -3.019 3.690 1.00 80.25 177 ALA A C 1
ATOM 1421 O O . ALA A 1 177 ? -20.299 -3.002 3.176 1.00 80.25 177 ALA A O 1
ATOM 1422 N N . ILE A 1 178 ? -18.091 -2.585 3.036 1.00 80.75 178 ILE A N 1
ATOM 1423 C CA . ILE A 1 178 ? -18.109 -2.146 1.630 1.00 80.75 178 ILE A CA 1
ATOM 1424 C C . ILE A 1 178 ? -18.505 -3.313 0.715 1.00 80.75 178 ILE A C 1
ATOM 1426 O O . ILE A 1 178 ? -19.400 -3.159 -0.122 1.00 80.75 178 ILE A O 1
ATOM 1430 N N . VAL A 1 179 ? -17.898 -4.490 0.900 1.00 79.31 179 VAL A N 1
ATOM 1431 C CA . VAL A 1 179 ? -18.209 -5.690 0.106 1.00 79.31 179 VAL A CA 1
ATOM 1432 C C . VAL A 1 179 ? -19.671 -6.112 0.301 1.00 79.31 179 VAL A C 1
ATOM 1434 O O . VAL A 1 179 ? -20.393 -6.315 -0.675 1.00 79.31 179 VAL A O 1
ATOM 1437 N N . TYR A 1 180 ? -20.155 -6.173 1.544 1.00 88.81 180 TYR A N 1
ATOM 1438 C CA . TYR A 1 180 ? -21.549 -6.515 1.841 1.00 88.81 180 TYR A CA 1
ATOM 1439 C C . TYR A 1 180 ? -22.550 -5.513 1.271 1.00 88.81 180 TYR A C 1
ATOM 1441 O O . TYR A 1 180 ? -23.575 -5.929 0.730 1.00 88.81 180 TYR A O 1
ATOM 1449 N N . THR A 1 181 ? -22.243 -4.215 1.324 1.00 83.69 181 THR A N 1
ATOM 1450 C CA . THR A 1 181 ? -23.088 -3.176 0.716 1.00 83.69 181 THR A CA 1
ATOM 1451 C C . THR A 1 181 ? -23.229 -3.410 -0.787 1.00 83.69 181 THR A C 1
ATOM 1453 O O . THR A 1 181 ? -24.342 -3.383 -1.309 1.00 83.69 181 THR A O 1
ATOM 1456 N N . ARG A 1 182 ? -22.125 -3.724 -1.479 1.00 83.38 182 ARG A N 1
ATOM 1457 C CA . ARG A 1 182 ? -22.134 -4.032 -2.917 1.00 83.38 182 ARG A CA 1
ATOM 1458 C C . ARG A 1 182 ? -23.000 -5.247 -3.259 1.00 83.38 182 ARG A C 1
ATOM 1460 O O . ARG A 1 182 ? -23.648 -5.256 -4.299 1.00 83.38 182 ARG A O 1
ATOM 1467 N N . LEU A 1 183 ? -23.022 -6.250 -2.382 1.00 88.81 183 LEU A N 1
ATOM 1468 C CA . LEU A 1 183 ? -23.832 -7.463 -2.528 1.00 88.81 183 LEU A CA 1
ATOM 1469 C C . LEU A 1 183 ? -25.294 -7.300 -2.067 1.00 88.81 183 LEU A C 1
ATOM 1471 O O . LEU A 1 183 ? -26.045 -8.273 -2.092 1.00 88.81 183 LEU A O 1
ATOM 1475 N N . GLY A 1 184 ? -25.705 -6.118 -1.595 1.00 89.56 184 GLY A N 1
ATOM 1476 C CA . GLY A 1 184 ? -27.050 -5.891 -1.049 1.00 89.56 184 GLY A CA 1
ATOM 1477 C C . GLY A 1 184 ? -27.289 -6.516 0.334 1.00 89.56 184 GLY A C 1
ATOM 1478 O O . GLY A 1 184 ? -28.423 -6.563 0.810 1.00 89.56 184 GLY A O 1
ATOM 1479 N N . ARG A 1 185 ? -26.235 -6.973 1.020 1.00 96.06 185 ARG A N 1
ATOM 1480 C CA . ARG A 1 185 ? -26.290 -7.575 2.363 1.00 96.06 185 ARG A CA 1
ATOM 1481 C C . ARG A 1 185 ? -26.279 -6.495 3.449 1.00 96.06 185 ARG A C 1
ATOM 1483 O O . ARG A 1 185 ? -25.339 -6.385 4.232 1.00 96.06 185 ARG A O 1
ATOM 1490 N N . VAL A 1 186 ? -27.331 -5.677 3.486 1.00 92.31 186 VAL A N 1
ATOM 1491 C CA . VAL A 1 186 ? -27.406 -4.463 4.327 1.00 92.31 186 VAL A CA 1
ATOM 1492 C C . VAL A 1 186 ? -27.188 -4.760 5.815 1.00 92.31 186 VAL A C 1
ATOM 1494 O O . VAL A 1 186 ? -26.355 -4.113 6.442 1.00 92.31 186 VAL A O 1
ATOM 1497 N N . LYS A 1 187 ? -27.861 -5.782 6.362 1.00 97.31 187 LYS A N 1
ATOM 1498 C CA . LYS A 1 187 ? -27.738 -6.149 7.786 1.00 97.31 187 LYS A CA 1
ATOM 1499 C C . LYS A 1 187 ? -26.305 -6.522 8.175 1.00 97.31 187 LYS A C 1
ATOM 1501 O O . LYS A 1 187 ? -25.825 -6.118 9.228 1.00 97.31 187 LYS A O 1
ATOM 1506 N N . ASP A 1 188 ? -25.613 -7.259 7.309 1.00 95.44 188 ASP A N 1
ATOM 1507 C CA . ASP A 1 188 ? -24.231 -7.667 7.560 1.00 95.44 188 ASP A CA 1
ATOM 1508 C C . ASP A 1 188 ? -23.271 -6.472 7.471 1.00 95.44 188 ASP A C 1
ATOM 1510 O O . ASP A 1 188 ? -22.324 -6.371 8.251 1.00 95.44 188 ASP A O 1
ATOM 1514 N N . ALA A 1 189 ? -23.528 -5.540 6.546 1.00 82.94 189 ALA A N 1
ATOM 1515 C CA . ALA A 1 189 ? -22.755 -4.309 6.423 1.00 82.94 189 ALA A CA 1
ATOM 1516 C C . ALA A 1 189 ? -22.904 -3.409 7.660 1.00 82.94 189 ALA A C 1
ATOM 1518 O O . ALA A 1 189 ? -21.910 -2.877 8.152 1.00 82.94 189 ALA A O 1
ATOM 1519 N N . GLU A 1 190 ? -24.125 -3.245 8.174 1.00 87.06 190 GLU A N 1
ATOM 1520 C CA . GLU A 1 190 ? -24.395 -2.483 9.399 1.00 87.06 190 GLU A CA 1
ATOM 1521 C C . GLU A 1 190 ? -23.729 -3.122 10.619 1.00 87.06 190 GLU A C 1
ATOM 1523 O O . GLU A 1 190 ? -23.060 -2.424 11.378 1.00 87.06 190 GLU A O 1
ATOM 1528 N N . ALA A 1 191 ? -23.824 -4.447 10.761 1.00 96.06 191 ALA A N 1
ATOM 1529 C CA . ALA A 1 191 ? -23.155 -5.174 11.837 1.00 96.06 191 ALA A CA 1
ATOM 1530 C C . ALA A 1 191 ? -21.624 -5.012 11.781 1.00 96.06 191 ALA A C 1
ATOM 1532 O O . ALA A 1 191 ? -20.984 -4.763 12.804 1.00 96.06 191 ALA A O 1
ATOM 1533 N N . ALA A 1 192 ? -21.028 -5.101 10.587 1.00 80.62 192 ALA A N 1
ATOM 1534 C CA . ALA A 1 192 ? -19.593 -4.893 10.406 1.00 80.62 192 ALA A CA 1
ATOM 1535 C C . ALA A 1 192 ? -19.167 -3.453 10.755 1.00 80.62 192 ALA A C 1
ATOM 1537 O O . ALA A 1 192 ? -18.171 -3.266 11.456 1.00 80.62 192 ALA A O 1
ATOM 1538 N N . LYS A 1 193 ? -19.944 -2.439 10.342 1.00 81.12 193 LYS A N 1
ATOM 1539 C CA . LYS A 1 193 ? -19.701 -1.029 10.702 1.00 81.12 193 LYS A CA 1
ATOM 1540 C C . LYS A 1 193 ? -19.811 -0.787 12.205 1.00 81.12 193 LYS A C 1
ATOM 1542 O O . LYS A 1 193 ? -18.930 -0.141 12.764 1.00 81.12 193 LYS A O 1
ATOM 1547 N N . ALA A 1 194 ? -20.850 -1.314 12.853 1.00 86.75 194 ALA A N 1
ATOM 1548 C CA . ALA A 1 194 ? -21.043 -1.177 14.295 1.00 86.75 194 ALA A CA 1
ATOM 1549 C C . ALA A 1 194 ? -19.845 -1.751 15.065 1.00 86.75 194 ALA A C 1
ATOM 1551 O O . ALA A 1 194 ? -19.269 -1.084 15.919 1.00 86.75 194 ALA A O 1
ATOM 1552 N N . LYS A 1 195 ? -19.372 -2.937 14.669 1.00 88.12 195 LYS A N 1
ATOM 1553 C CA . LYS A 1 195 ? -18.194 -3.551 15.288 1.00 88.12 195 LYS A CA 1
ATOM 1554 C C . LYS A 1 195 ? -16.902 -2.761 15.048 1.00 88.12 195 LYS A C 1
ATOM 1556 O O . LYS A 1 195 ? -16.066 -2.658 15.942 1.00 88.12 195 LYS A O 1
ATOM 1561 N N . ALA A 1 196 ? -16.725 -2.177 13.861 1.00 78.50 196 ALA A N 1
ATOM 1562 C CA . ALA A 1 196 ? -15.590 -1.289 13.597 1.00 78.50 196 ALA A CA 1
ATOM 1563 C C . ALA A 1 196 ? -15.628 -0.033 14.491 1.00 78.50 196 ALA A C 1
ATOM 1565 O O . ALA A 1 196 ? -14.585 0.401 14.981 1.00 78.50 196 ALA A O 1
ATOM 1566 N N . GLN A 1 197 ? -16.819 0.522 14.740 1.00 77.88 197 GLN A N 1
ATOM 1567 C CA . GLN A 1 197 ? -17.022 1.666 15.637 1.00 77.88 197 GLN A CA 1
ATOM 1568 C C . GLN A 1 197 ? -16.731 1.315 17.101 1.00 77.88 197 GLN A C 1
ATOM 1570 O O . GLN A 1 197 ? -16.069 2.093 17.786 1.00 77.88 197 GLN A O 1
ATOM 1575 N N . GLU A 1 198 ? -17.149 0.136 17.570 1.00 83.12 198 GLU A N 1
ATOM 1576 C CA . GLU A 1 198 ? -16.817 -0.363 18.914 1.00 83.12 198 GLU A CA 1
ATOM 1577 C C . GLU A 1 198 ? -15.298 -0.433 19.129 1.00 83.12 198 GLU A C 1
ATOM 1579 O O . GLU A 1 198 ? -14.790 0.066 20.132 1.00 83.12 198 GLU A O 1
ATOM 1584 N N . LEU A 1 199 ? -14.550 -0.976 18.160 1.00 73.31 199 LEU A N 1
ATOM 1585 C CA . LEU A 1 199 ? -13.083 -1.024 18.220 1.00 73.31 199 LEU A CA 1
ATOM 1586 C C . LEU A 1 199 ? -12.437 0.364 18.201 1.00 73.31 199 LEU A C 1
ATOM 1588 O O . LEU A 1 199 ? -11.350 0.537 18.757 1.00 73.31 199 LEU A O 1
ATOM 1592 N N . TRP A 1 200 ? -13.085 1.339 17.561 1.00 68.31 200 TRP A N 1
ATOM 1593 C CA . TRP A 1 200 ? -12.665 2.738 17.594 1.00 68.31 200 TRP A CA 1
ATOM 1594 C C . TRP A 1 200 ? -12.778 3.307 19.010 1.00 68.31 200 TRP A C 1
ATOM 1596 O O . TRP A 1 200 ? -11.830 3.915 19.492 1.00 68.31 200 TRP A O 1
ATOM 1606 N N . ALA A 1 201 ? -13.899 3.041 19.685 1.00 68.62 201 ALA A N 1
ATOM 1607 C CA . ALA A 1 201 ? -14.172 3.516 21.039 1.00 68.62 201 ALA A CA 1
ATOM 1608 C C . ALA A 1 201 ? -13.326 2.811 22.117 1.00 68.62 201 ALA A C 1
ATOM 1610 O O . ALA A 1 201 ? -12.930 3.439 23.091 1.00 68.62 201 ALA A O 1
ATOM 1611 N N . MET A 1 202 ? -13.025 1.517 21.954 1.00 65.00 202 MET A N 1
ATOM 1612 C CA . MET A 1 202 ? -12.221 0.749 22.922 1.00 65.00 202 MET A CA 1
ATOM 1613 C C . MET A 1 202 ? -10.729 1.108 22.912 1.00 65.00 202 MET A C 1
ATOM 1615 O O . MET A 1 202 ? -10.049 0.893 23.911 1.00 65.00 202 MET A O 1
ATOM 1619 N N . ASN A 1 203 ? -10.214 1.616 21.789 1.00 58.88 203 ASN A N 1
ATOM 1620 C CA . ASN A 1 203 ? -8.793 1.939 21.612 1.00 58.88 203 ASN A CA 1
ATOM 1621 C C . ASN A 1 203 ? -8.515 3.448 21.578 1.00 58.88 203 ASN A C 1
ATOM 1623 O O . ASN A 1 203 ? -7.411 3.864 21.224 1.00 58.88 203 ASN A O 1
ATOM 1627 N N . GLU A 1 204 ? -9.497 4.268 21.953 1.00 47.59 204 GLU A N 1
ATOM 1628 C CA . GLU A 1 204 ? -9.234 5.628 22.408 1.00 47.59 204 GLU A CA 1
ATOM 1629 C C . GLU A 1 204 ? -8.780 5.561 23.875 1.00 47.59 204 GLU A C 1
ATOM 1631 O O . GLU A 1 204 ? -9.511 5.021 24.711 1.00 47.59 204 GLU A O 1
ATOM 1636 N N . PRO A 1 205 ? -7.601 6.095 24.254 1.00 41.88 205 PRO A N 1
ATOM 1637 C CA . PRO A 1 205 ? -7.367 6.389 25.661 1.00 41.88 205 PRO A CA 1
ATOM 1638 C C . PRO A 1 205 ? -8.496 7.301 26.162 1.00 41.88 205 PRO A C 1
ATOM 1640 O O . PRO A 1 205 ? -9.026 8.106 25.398 1.00 41.88 205 PRO A O 1
ATOM 1643 N N . ALA A 1 206 ? -8.835 7.216 27.454 1.00 40.22 206 ALA A N 1
ATOM 1644 C CA . ALA A 1 206 ? -9.858 8.021 28.142 1.00 40.22 206 ALA A CA 1
ATOM 1645 C C . ALA A 1 206 ? -9.595 9.550 28.151 1.00 40.22 206 ALA A C 1
ATOM 1647 O O . ALA A 1 206 ? -10.101 10.284 28.993 1.00 40.22 206 ALA A O 1
ATOM 1648 N N . THR A 1 207 ? -8.827 10.050 27.193 1.00 38.81 207 THR A N 1
ATOM 1649 C CA . THR A 1 207 ? -8.966 11.377 26.616 1.00 38.81 207 THR A CA 1
ATOM 1650 C C . THR A 1 207 ? -9.659 11.227 25.264 1.00 38.81 207 THR A C 1
ATOM 1652 O O . THR A 1 207 ? -9.053 11.434 24.211 1.00 38.81 207 THR A O 1
ATOM 1655 N N . ALA A 1 208 ? -10.948 10.890 25.284 1.00 38.59 208 ALA A N 1
ATOM 1656 C CA . ALA A 1 208 ? -11.819 11.282 24.192 1.00 38.59 208 ALA A CA 1
ATOM 1657 C C . ALA A 1 208 ? -11.769 12.814 24.152 1.00 38.59 208 ALA A C 1
ATOM 1659 O O . ALA A 1 208 ? -12.499 13.507 24.864 1.00 38.59 208 ALA A O 1
ATOM 1660 N N . SER A 1 209 ? -10.841 13.371 23.372 1.00 37.94 209 SER A N 1
ATOM 1661 C CA . SER A 1 209 ? -11.005 14.734 22.911 1.00 37.94 209 SER A CA 1
ATOM 1662 C C . SER A 1 209 ? -12.324 14.706 22.150 1.00 37.94 209 SER A C 1
ATOM 1664 O O . SER A 1 209 ? -12.403 14.040 21.114 1.00 37.94 209 SER A O 1
ATOM 1666 N N . ALA A 1 210 ? -13.360 15.344 22.715 1.00 38.94 210 ALA A N 1
ATOM 1667 C CA . ALA A 1 210 ? -14.631 15.631 22.047 1.00 38.94 210 ALA A CA 1
ATOM 1668 C C . ALA A 1 210 ? -14.358 15.849 20.562 1.00 38.94 210 ALA A C 1
ATOM 1670 O O . ALA A 1 210 ? -13.370 16.544 20.313 1.00 38.94 210 ALA A O 1
ATOM 1671 N N . PRO A 1 211 ? -15.153 15.269 19.630 1.00 35.88 211 PRO A N 1
ATOM 1672 C CA . PRO A 1 211 ? -14.806 15.143 18.216 1.00 35.88 211 PRO A CA 1
ATOM 1673 C C . PRO A 1 211 ? -14.048 16.384 17.803 1.00 35.88 211 PRO A C 1
ATOM 1675 O O . PRO A 1 211 ? -14.649 17.459 17.708 1.00 35.88 211 PRO A O 1
ATOM 1678 N N . VAL A 1 212 ? -12.713 16.270 17.721 1.00 41.91 212 VAL A N 1
ATOM 1679 C CA . VAL A 1 212 ? -11.904 17.429 17.379 1.00 41.91 212 VAL A CA 1
ATOM 1680 C C . VAL A 1 212 ? -12.288 17.620 15.947 1.00 41.91 212 VAL A C 1
ATOM 1682 O O . VAL A 1 212 ? -11.898 16.837 15.082 1.00 41.91 212 VAL A O 1
ATOM 1685 N N . LYS A 1 213 ? -13.187 18.585 15.748 1.00 39.38 213 LYS A N 1
ATOM 1686 C CA . LYS A 1 213 ? -13.585 19.102 14.459 1.00 39.38 213 LYS A CA 1
ATOM 1687 C C . LYS A 1 213 ? -12.263 19.217 13.735 1.00 39.38 213 LYS A C 1
ATOM 1689 O O . LYS A 1 213 ? -11.435 20.007 14.198 1.00 39.38 213 LYS A O 1
ATOM 1694 N N . LEU A 1 214 ? -12.022 18.325 12.758 1.00 41.88 214 LEU A N 1
ATOM 1695 C CA . LEU A 1 214 ? -10.761 18.309 12.025 1.00 41.88 214 LEU A CA 1
ATOM 1696 C C . LEU A 1 214 ? -10.491 19.777 11.742 1.00 41.88 214 LEU A C 1
ATOM 1698 O O . LEU A 1 214 ? -11.421 20.429 11.236 1.00 41.88 214 LEU A O 1
ATOM 1702 N N . PRO A 1 215 ? -9.356 20.339 12.212 1.00 44.50 215 PRO A N 1
ATOM 1703 C CA . PRO A 1 215 ? -9.099 21.743 11.978 1.00 44.50 215 PRO A CA 1
ATOM 1704 C C . PRO A 1 215 ? -9.364 21.942 10.491 1.00 44.50 215 PRO A C 1
ATOM 1706 O O . PRO A 1 215 ? -8.966 21.070 9.705 1.00 44.50 215 PRO A O 1
ATOM 1709 N N . PRO A 1 216 ? -10.177 22.952 10.131 1.00 49.56 216 PRO A N 1
ATOM 1710 C CA . PRO A 1 216 ? -10.661 23.097 8.766 1.00 49.56 216 PRO A CA 1
ATOM 1711 C C . PRO A 1 216 ? -9.472 22.915 7.834 1.00 49.56 216 PRO A C 1
ATOM 1713 O O . PRO A 1 216 ? -8.382 23.340 8.212 1.00 49.56 216 PRO A O 1
ATOM 1716 N N . GLU A 1 217 ? -9.660 22.227 6.704 1.00 60.12 217 GLU A N 1
ATOM 1717 C CA . GLU A 1 217 ? -8.596 21.878 5.754 1.00 60.12 217 GLU A CA 1
ATOM 1718 C C . GLU A 1 217 ? -7.936 23.159 5.226 1.00 60.12 217 GLU A C 1
ATOM 1720 O O . GLU A 1 217 ? -8.258 23.670 4.156 1.00 60.12 217 GLU A O 1
ATOM 1725 N N . THR A 1 218 ? -7.055 23.709 6.049 1.00 70.19 218 THR A N 1
ATOM 1726 C CA . THR A 1 218 ? -6.493 25.047 5.997 1.00 70.19 218 THR A CA 1
ATOM 1727 C C . THR A 1 218 ? -4.999 24.913 6.132 1.00 70.19 218 THR A C 1
ATOM 1729 O O . THR A 1 218 ? -4.464 23.985 6.744 1.00 70.19 218 THR A O 1
ATOM 1732 N N . ILE A 1 219 ? -4.322 25.854 5.503 1.00 80.25 219 ILE A N 1
ATOM 1733 C CA . ILE A 1 219 ? -2.876 25.943 5.539 1.00 80.25 219 ILE A CA 1
ATOM 1734 C C . ILE A 1 219 ? -2.470 26.275 6.989 1.00 80.25 219 ILE A C 1
ATOM 1736 O O . ILE A 1 219 ? -2.996 27.247 7.540 1.00 80.25 219 ILE A O 1
ATOM 1740 N N . PRO A 1 220 ? -1.583 25.490 7.636 1.00 78.69 220 PRO A N 1
ATOM 1741 C CA . PRO A 1 220 ? -1.168 25.749 9.013 1.00 78.69 220 PRO A CA 1
ATOM 1742 C C . PRO A 1 220 ? -0.646 27.180 9.184 1.00 78.69 220 PRO A C 1
ATOM 1744 O O . PRO A 1 220 ? 0.109 27.659 8.349 1.00 78.69 220 PRO A O 1
ATOM 1747 N N . ALA A 1 221 ? -0.968 27.851 10.293 1.00 82.50 221 ALA A N 1
ATOM 1748 C CA . ALA A 1 221 ? -0.558 29.248 10.514 1.00 82.50 221 ALA A CA 1
ATOM 1749 C C . ALA A 1 221 ? 0.973 29.460 10.531 1.00 82.50 221 ALA A C 1
ATOM 1751 O O . ALA A 1 221 ? 1.461 30.556 10.272 1.00 82.50 221 ALA A O 1
ATOM 1752 N N . GLN A 1 222 ? 1.736 28.410 10.849 1.00 84.06 222 GLN A N 1
ATOM 1753 C CA . GLN A 1 222 ? 3.202 28.410 10.807 1.00 84.06 222 GLN A CA 1
ATOM 1754 C C . GLN A 1 222 ? 3.777 28.111 9.414 1.00 84.06 222 GLN A C 1
ATOM 1756 O O . GLN A 1 222 ? 4.994 28.151 9.260 1.00 84.06 222 GLN A O 1
ATOM 1761 N N . TRP A 1 223 ? 2.942 27.773 8.428 1.00 87.81 223 TRP A N 1
ATOM 1762 C CA . TRP A 1 223 ? 3.382 27.418 7.085 1.00 87.81 223 TRP A CA 1
ATOM 1763 C C . TRP A 1 223 ? 3.804 28.651 6.291 1.00 87.81 223 TRP A C 1
ATOM 1765 O O . TRP A 1 223 ? 3.104 29.664 6.278 1.00 87.81 223 TRP A O 1
ATOM 1775 N N . ILE A 1 224 ? 4.920 28.528 5.582 1.00 90.56 224 ILE A N 1
ATOM 1776 C CA . ILE A 1 224 ? 5.358 29.475 4.564 1.00 90.56 224 ILE A CA 1
ATOM 1777 C C . ILE A 1 224 ? 5.705 28.716 3.282 1.00 90.56 224 ILE A C 1
ATOM 1779 O O . ILE A 1 224 ? 6.259 27.617 3.323 1.00 90.56 224 ILE A O 1
ATOM 1783 N N . ASP A 1 225 ? 5.408 29.321 2.135 1.00 90.81 225 ASP A N 1
ATOM 1784 C CA . ASP A 1 225 ? 5.909 28.839 0.851 1.00 90.81 225 ASP A CA 1
ATOM 1785 C C . ASP A 1 225 ? 7.283 29.458 0.598 1.00 90.81 225 ASP A C 1
ATOM 1787 O O . ASP A 1 225 ? 7.417 30.684 0.546 1.00 90.81 225 ASP A O 1
ATOM 1791 N N . LEU A 1 226 ? 8.312 28.625 0.424 1.00 89.12 226 LEU A N 1
ATOM 1792 C CA . LEU A 1 226 ? 9.613 29.136 -0.006 1.00 89.12 226 LEU A CA 1
ATOM 1793 C C . LEU A 1 226 ? 9.523 29.563 -1.477 1.00 89.12 226 LEU A C 1
ATOM 1795 O O . LEU A 1 226 ? 8.939 28.827 -2.274 1.00 89.12 226 LEU A O 1
ATOM 1799 N N . PRO A 1 227 ? 10.125 30.701 -1.875 1.00 85.69 227 PRO A N 1
ATOM 1800 C CA . PRO A 1 227 ? 9.947 31.256 -3.220 1.00 85.69 227 PRO A CA 1
ATOM 1801 C C . PRO A 1 227 ? 10.276 30.296 -4.371 1.00 85.69 227 PRO A C 1
ATOM 1803 O O . PRO A 1 227 ? 9.659 30.375 -5.429 1.00 85.69 227 PRO A O 1
ATOM 1806 N N . LEU A 1 228 ? 11.239 29.392 -4.168 1.00 87.38 228 LEU A N 1
ATOM 1807 C CA . LEU A 1 228 ? 11.687 28.423 -5.173 1.00 87.38 228 LEU A CA 1
ATOM 1808 C C . LEU A 1 228 ? 11.174 26.997 -4.920 1.00 87.38 228 LEU A C 1
ATOM 1810 O O . LEU A 1 228 ? 11.579 26.082 -5.635 1.00 87.38 228 LEU A O 1
ATOM 1814 N N . ALA A 1 229 ? 10.307 26.791 -3.922 1.00 90.56 229 ALA A N 1
ATOM 1815 C CA . ALA A 1 229 ? 9.765 25.471 -3.630 1.00 90.56 229 ALA A CA 1
ATOM 1816 C C . ALA A 1 229 ? 8.896 24.962 -4.800 1.00 90.56 229 ALA A C 1
ATOM 1818 O O . ALA A 1 229 ? 7.966 25.652 -5.227 1.00 90.56 229 ALA A O 1
ATOM 1819 N N . PRO A 1 230 ? 9.140 23.736 -5.301 1.00 91.50 230 PRO A N 1
ATOM 1820 C CA . PRO A 1 230 ? 8.343 23.132 -6.372 1.00 91.50 230 PRO A CA 1
ATOM 1821 C C . PRO A 1 230 ? 6.889 22.841 -5.985 1.00 91.50 230 PRO A C 1
ATOM 1823 O O . PRO A 1 230 ? 6.024 22.746 -6.856 1.00 91.50 230 PRO A O 1
ATOM 1826 N N . LEU A 1 231 ? 6.625 22.684 -4.685 1.00 89.75 231 LEU A N 1
ATOM 1827 C CA . LEU A 1 231 ? 5.295 22.538 -4.105 1.00 89.75 231 LEU A CA 1
ATOM 1828 C C . LEU A 1 231 ? 4.990 23.731 -3.221 1.00 89.75 231 LEU A C 1
ATOM 1830 O O . LEU A 1 231 ? 5.838 24.177 -2.451 1.00 89.75 231 LEU A O 1
ATOM 1834 N N . ALA A 1 232 ? 3.746 24.178 -3.288 1.00 90.38 232 ALA A N 1
ATOM 1835 C CA . ALA A 1 232 ? 3.287 25.309 -2.514 1.00 90.38 232 ALA A CA 1
ATOM 1836 C C . ALA A 1 232 ? 1.842 25.134 -2.068 1.00 90.38 232 ALA A C 1
ATOM 1838 O O . ALA A 1 232 ? 1.048 24.456 -2.726 1.00 90.38 232 ALA A O 1
ATOM 1839 N N . ALA A 1 233 ? 1.511 25.732 -0.935 1.00 89.19 233 ALA A N 1
ATOM 1840 C CA . ALA A 1 233 ? 0.207 25.598 -0.323 1.00 89.19 233 ALA A CA 1
ATOM 1841 C C . ALA A 1 233 ? -0.813 26.513 -1.002 1.00 89.19 233 ALA A C 1
ATOM 1843 O O . ALA A 1 233 ? -0.641 27.728 -1.075 1.00 89.19 233 ALA A O 1
ATOM 1844 N N . GLU A 1 234 ? -1.911 25.938 -1.481 1.00 88.25 234 GLU A N 1
ATOM 1845 C CA . GLU A 1 234 ? -3.009 26.699 -2.072 1.00 88.25 234 GLU A CA 1
ATOM 1846 C C . GLU A 1 234 ? -4.356 26.101 -1.685 1.00 88.25 234 GLU A C 1
ATOM 1848 O O . GLU A 1 234 ? -4.457 24.946 -1.274 1.00 88.25 234 GLU A O 1
ATOM 1853 N N . TYR A 1 235 ? -5.409 26.890 -1.864 1.00 86.38 235 TYR A N 1
ATOM 1854 C CA . TYR A 1 235 ? -6.776 26.400 -1.794 1.00 86.38 235 TYR A CA 1
ATOM 1855 C C . TYR A 1 235 ? -7.259 25.993 -3.194 1.00 86.38 235 TYR A C 1
ATOM 1857 O O . TYR A 1 235 ? -7.005 26.688 -4.187 1.00 86.38 235 TYR A O 1
ATOM 1865 N N . ARG A 1 236 ? -7.928 24.841 -3.287 1.00 81.31 236 ARG A N 1
ATOM 1866 C CA . ARG A 1 236 ? -8.550 24.332 -4.516 1.00 81.31 236 ARG A CA 1
ATOM 1867 C C . ARG A 1 236 ? -9.961 23.838 -4.232 1.00 81.31 236 ARG A C 1
ATOM 1869 O O . ARG A 1 236 ? -10.228 23.343 -3.139 1.00 81.31 236 ARG A O 1
ATOM 1876 N N . ASP A 1 237 ? -10.835 23.929 -5.234 1.00 79.88 237 ASP A N 1
ATOM 1877 C CA . ASP A 1 237 ? -12.095 23.189 -5.205 1.00 79.88 237 ASP A CA 1
ATOM 1878 C C . ASP A 1 237 ? -11.795 21.704 -5.383 1.00 79.88 237 ASP A C 1
ATOM 1880 O O . ASP A 1 237 ? -11.133 21.275 -6.335 1.00 79.88 237 ASP A O 1
ATOM 1884 N N . VAL A 1 238 ? -12.234 20.940 -4.400 1.00 67.44 238 VAL A N 1
ATOM 1885 C CA . VAL A 1 238 ? -11.952 19.534 -4.268 1.00 67.44 238 VAL A CA 1
ATOM 1886 C C . VAL A 1 238 ? -13.237 18.875 -3.774 1.00 67.44 238 VAL A C 1
ATOM 1888 O O . VAL A 1 238 ? -13.611 19.002 -2.607 1.00 67.44 238 VAL A O 1
ATOM 1891 N N . ASP A 1 239 ? -13.918 18.178 -4.683 1.00 70.75 239 ASP A N 1
ATOM 1892 C CA . ASP A 1 239 ? -15.214 17.531 -4.445 1.00 70.75 239 ASP A CA 1
ATOM 1893 C C . ASP A 1 239 ? -16.311 18.523 -3.990 1.00 70.75 239 ASP A C 1
ATOM 1895 O O . ASP A 1 239 ? -17.138 18.206 -3.135 1.00 70.75 239 ASP A O 1
ATOM 1899 N N . GLY A 1 240 ? -16.312 19.746 -4.544 1.00 71.25 240 GLY A N 1
ATOM 1900 C CA . GLY A 1 240 ? -17.300 20.787 -4.236 1.00 71.25 240 GLY A CA 1
ATOM 1901 C C . GLY A 1 240 ? -17.050 21.512 -2.912 1.00 71.25 240 GLY A C 1
ATOM 1902 O O . GLY A 1 240 ? -17.955 22.134 -2.357 1.00 71.25 240 GLY A O 1
ATOM 1903 N N . SER A 1 241 ? -15.842 21.394 -2.360 1.00 70.62 241 SER A N 1
ATOM 1904 C CA . SER A 1 241 ? -15.407 22.091 -1.148 1.00 70.62 241 SER A CA 1
ATOM 1905 C C . SER A 1 241 ? -14.028 22.706 -1.356 1.00 70.62 241 SER A C 1
ATOM 1907 O O . SER A 1 241 ? -13.145 22.081 -1.937 1.00 70.62 241 SER A O 1
ATOM 1909 N N . ASN A 1 242 ? -13.822 23.924 -0.853 1.00 80.94 242 ASN A N 1
ATOM 1910 C CA . ASN A 1 242 ? -12.530 24.598 -0.937 1.00 80.94 242 ASN A CA 1
ATOM 1911 C C . ASN A 1 242 ? -11.570 24.041 0.126 1.00 80.94 242 ASN A C 1
ATOM 1913 O O . ASN A 1 242 ? -11.811 24.208 1.322 1.00 80.94 242 ASN A O 1
ATOM 1917 N N . LYS A 1 243 ? -10.504 23.365 -0.305 1.00 79.81 243 LYS A N 1
ATOM 1918 C CA . LYS A 1 243 ? -9.604 22.581 0.554 1.00 79.81 243 LYS A CA 1
ATOM 1919 C C . LYS A 1 243 ? -8.150 23.008 0.358 1.00 79.81 243 LYS A C 1
ATOM 1921 O O . LYS A 1 243 ? -7.738 23.289 -0.768 1.00 79.81 243 LYS A O 1
ATOM 1926 N N . ALA A 1 244 ? -7.371 23.049 1.440 1.00 82.69 244 ALA A N 1
ATOM 1927 C CA . ALA A 1 244 ? -5.931 23.289 1.375 1.00 82.69 244 ALA A CA 1
ATOM 1928 C C . ALA A 1 244 ? -5.191 22.080 0.785 1.00 82.69 244 ALA A C 1
ATOM 1930 O O . ALA A 1 244 ? -5.345 20.941 1.236 1.00 82.69 244 ALA A O 1
ATOM 1931 N N . VAL A 1 245 ? -4.344 22.335 -0.206 1.00 82.06 245 VAL A N 1
ATOM 1932 C CA . VAL A 1 245 ? -3.591 21.330 -0.962 1.00 82.06 245 VAL A CA 1
ATOM 1933 C C . VAL A 1 245 ? -2.179 21.831 -1.255 1.00 82.06 245 VAL A C 1
ATOM 1935 O O . VAL A 1 245 ? -1.935 23.036 -1.249 1.00 82.06 245 VAL A O 1
ATOM 1938 N N . LEU A 1 246 ? -1.242 20.922 -1.537 1.00 84.94 246 LEU A N 1
ATOM 1939 C CA . LEU A 1 246 ? 0.037 21.302 -2.137 1.00 84.94 246 LEU A CA 1
ATOM 1940 C C . LEU A 1 246 ? -0.072 21.231 -3.652 1.00 84.94 246 LEU A C 1
ATOM 1942 O O . LEU A 1 246 ? -0.261 20.149 -4.204 1.00 84.94 246 LEU A O 1
ATOM 1946 N N . VAL A 1 247 ? 0.053 22.373 -4.313 1.00 87.94 247 VAL A N 1
ATOM 1947 C CA . VAL A 1 247 ? 0.052 22.490 -5.770 1.00 87.94 247 VAL A CA 1
ATOM 1948 C C . VAL A 1 247 ? 1.479 22.381 -6.273 1.00 87.94 247 VAL A C 1
ATOM 1950 O O . VAL A 1 247 ? 2.369 23.090 -5.801 1.00 87.94 247 VAL A O 1
ATOM 1953 N N . ASN A 1 248 ? 1.694 21.503 -7.247 1.00 89.31 248 ASN A N 1
ATOM 1954 C CA . ASN A 1 248 ? 2.961 21.426 -7.951 1.00 89.31 248 ASN A CA 1
ATOM 1955 C C . ASN A 1 248 ? 3.064 22.597 -8.938 1.00 89.31 248 ASN A C 1
ATOM 1957 O O . ASN A 1 248 ? 2.379 22.619 -9.963 1.00 89.31 248 ASN A O 1
ATOM 1961 N N . ARG A 1 249 ? 3.925 23.565 -8.619 1.00 90.88 249 ARG A N 1
ATOM 1962 C CA . ARG A 1 249 ? 4.216 24.744 -9.450 1.00 90.88 249 ARG A CA 1
ATOM 1963 C C . ARG A 1 249 ? 5.385 24.518 -10.415 1.00 90.88 249 ARG A C 1
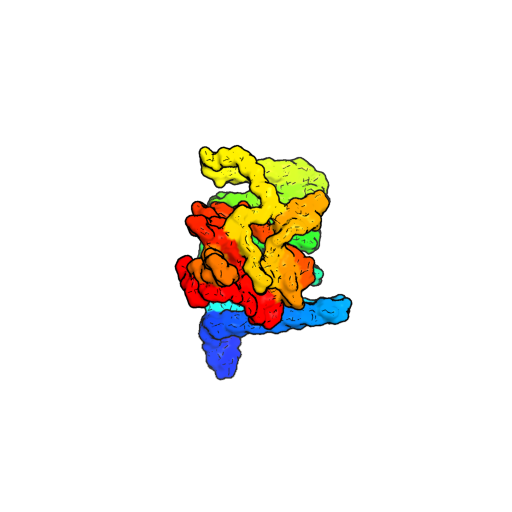ATOM 1965 O O . ARG A 1 249 ? 5.701 25.400 -11.209 1.00 90.88 249 ARG A O 1
ATOM 1972 N N . SER A 1 250 ? 6.042 23.364 -10.345 1.00 87.94 250 SER A N 1
ATOM 1973 C CA . SER A 1 250 ? 7.158 23.016 -11.223 1.00 87.94 250 SER A CA 1
ATOM 1974 C C . SER A 1 250 ? 6.696 22.461 -12.570 1.00 87.94 250 SER A C 1
ATOM 1976 O O . SER A 1 250 ? 5.523 22.163 -12.790 1.00 87.94 250 SER A O 1
ATOM 1978 N N . THR A 1 251 ? 7.653 22.284 -13.479 1.00 86.94 251 THR A N 1
ATOM 1979 C CA . THR A 1 251 ? 7.445 21.667 -14.794 1.00 86.94 251 THR A CA 1
ATOM 1980 C C . THR A 1 251 ? 7.605 20.143 -14.790 1.00 86.94 251 THR A C 1
ATOM 1982 O O . THR A 1 251 ? 7.466 19.526 -15.845 1.00 86.94 251 THR A O 1
ATOM 1985 N N . LYS A 1 252 ? 7.870 19.522 -13.630 1.00 84.69 252 LYS A N 1
ATOM 1986 C CA . LYS A 1 252 ? 8.153 18.083 -13.483 1.00 84.69 252 LYS A CA 1
ATOM 1987 C C . LYS A 1 252 ? 7.163 17.399 -12.546 1.00 84.69 252 LYS A C 1
ATOM 1989 O O . LYS A 1 252 ? 6.561 18.067 -11.710 1.00 84.69 252 LYS A O 1
ATOM 1994 N N . GLY A 1 253 ? 6.969 16.087 -12.678 1.00 79.75 253 GLY A N 1
ATOM 1995 C CA . GLY A 1 253 ? 6.191 15.321 -11.702 1.00 79.75 253 GLY A CA 1
ATOM 1996 C C . GLY A 1 253 ? 6.944 15.227 -10.375 1.00 79.75 253 GLY A C 1
ATOM 1997 O O . GLY A 1 253 ? 8.168 15.181 -10.377 1.00 79.75 253 GLY A O 1
ATOM 1998 N N . ILE A 1 254 ? 6.240 15.230 -9.242 1.00 82.75 254 ILE A N 1
ATOM 1999 C CA . ILE A 1 254 ? 6.861 15.152 -7.908 1.00 82.75 254 ILE A CA 1
ATOM 2000 C C . ILE A 1 254 ? 6.474 13.849 -7.222 1.00 82.75 254 ILE A C 1
ATOM 2002 O O . ILE A 1 254 ? 5.295 13.621 -6.966 1.00 82.75 254 ILE A O 1
ATOM 2006 N N . GLU A 1 255 ? 7.463 13.025 -6.891 1.00 75.81 255 GLU A N 1
ATOM 2007 C CA . GLU A 1 255 ? 7.270 11.679 -6.337 1.00 75.81 255 GLU A CA 1
ATOM 2008 C C . GLU A 1 255 ? 7.562 11.590 -4.841 1.00 75.81 255 GLU A C 1
ATOM 2010 O O . GLU A 1 255 ? 7.035 10.714 -4.158 1.00 75.81 255 GLU A O 1
ATOM 2015 N N . PHE A 1 256 ? 8.361 12.507 -4.304 1.00 79.06 256 PHE A N 1
ATOM 2016 C CA . PHE A 1 256 ? 8.637 12.588 -2.876 1.00 79.06 256 PHE A CA 1
ATOM 2017 C C . PHE A 1 256 ? 8.704 14.044 -2.435 1.00 79.06 256 PHE A C 1
ATOM 2019 O O . PHE A 1 256 ? 9.209 14.906 -3.156 1.00 79.06 256 PHE A O 1
ATOM 2026 N N . VAL A 1 257 ? 8.204 14.310 -1.233 1.00 82.62 257 VAL A N 1
ATOM 2027 C CA . VAL A 1 257 ? 8.284 15.623 -0.596 1.00 82.62 257 VAL A CA 1
ATOM 2028 C C . VAL A 1 257 ? 8.710 15.471 0.858 1.00 82.62 257 VAL A C 1
ATOM 2030 O O . VAL A 1 257 ? 8.212 14.598 1.570 1.00 82.62 257 VAL A O 1
ATOM 2033 N N . MET A 1 258 ? 9.608 16.348 1.302 1.00 82.56 258 MET A N 1
ATOM 2034 C CA . MET A 1 258 ? 9.985 16.515 2.699 1.00 82.56 258 MET A CA 1
ATOM 2035 C C . MET A 1 258 ? 9.533 17.880 3.207 1.00 82.56 258 MET A C 1
ATOM 2037 O O . MET A 1 258 ? 9.812 18.919 2.602 1.00 82.56 258 MET A O 1
ATOM 2041 N N . VAL A 1 259 ? 8.860 17.866 4.353 1.00 84.75 259 VAL A N 1
ATOM 2042 C CA . VAL A 1 259 ? 8.494 19.059 5.115 1.00 84.75 259 VAL A CA 1
ATOM 2043 C C . VAL A 1 259 ? 9.455 19.194 6.285 1.00 84.75 259 VAL A C 1
ATOM 2045 O O . VAL A 1 259 ? 9.828 18.201 6.910 1.00 84.75 259 VAL A O 1
ATOM 2048 N N . GLY A 1 260 ? 9.848 20.422 6.599 1.00 82.19 260 GLY A N 1
ATOM 2049 C CA . GLY A 1 260 ? 10.741 20.710 7.710 1.00 82.19 260 GLY A CA 1
ATOM 2050 C C . GLY A 1 260 ? 10.497 22.066 8.337 1.00 82.19 260 GLY A C 1
ATOM 2051 O O . GLY A 1 260 ? 9.662 22.851 7.880 1.00 82.19 260 GLY A O 1
ATOM 2052 N N . CYS A 1 261 ? 11.245 22.312 9.405 1.00 84.00 261 CYS A N 1
ATOM 2053 C CA . CYS A 1 261 ? 11.267 23.574 10.111 1.00 84.00 261 CYS A CA 1
ATOM 2054 C C . CYS A 1 261 ? 12.370 24.465 9.580 1.00 84.00 261 CYS A C 1
ATOM 2056 O O . CYS A 1 261 ? 13.516 24.046 9.413 1.00 84.00 261 CYS A O 1
ATOM 2058 N N . VAL A 1 262 ? 12.017 25.717 9.346 1.00 87.50 262 VAL A N 1
ATOM 2059 C CA . VAL A 1 262 ? 12.895 26.726 8.787 1.00 87.50 262 VAL A CA 1
ATOM 2060 C C . VAL A 1 262 ? 12.806 28.013 9.594 1.00 87.50 262 VAL A C 1
ATOM 2062 O O . VAL A 1 262 ? 11.761 28.339 10.149 1.00 87.50 262 VAL A O 1
ATOM 2065 N N . LEU A 1 263 ? 13.900 28.760 9.669 1.00 87.25 263 LEU A N 1
ATOM 2066 C CA . LEU A 1 263 ? 13.931 30.077 10.290 1.00 87.25 263 LEU A CA 1
ATOM 2067 C C . LEU A 1 263 ? 14.133 31.127 9.189 1.00 87.25 263 LEU A C 1
ATOM 2069 O O . LEU A 1 263 ? 15.229 31.181 8.622 1.00 87.25 263 LEU A O 1
ATOM 2073 N N . PRO A 1 264 ? 13.099 31.913 8.845 1.00 78.25 264 PRO A N 1
ATOM 2074 C CA . PRO A 1 264 ? 13.263 33.037 7.933 1.00 78.25 264 PRO A CA 1
ATOM 2075 C C . PRO A 1 264 ? 14.066 34.148 8.621 1.00 78.25 264 PRO A C 1
ATOM 2077 O O . PRO A 1 264 ? 13.830 34.445 9.794 1.00 78.25 264 PRO A O 1
ATOM 2080 N N . ASP A 1 265 ? 15.014 34.747 7.906 1.00 74.19 265 ASP A N 1
ATOM 2081 C CA . ASP A 1 265 ? 15.724 35.946 8.348 1.00 74.19 265 ASP A CA 1
ATOM 2082 C C . ASP A 1 265 ? 15.099 37.230 7.773 1.00 74.19 265 ASP A C 1
ATOM 2084 O O . ASP A 1 265 ? 14.250 37.201 6.879 1.00 74.19 265 ASP A O 1
ATOM 2088 N N . GLU A 1 266 ? 15.523 38.385 8.292 1.00 63.41 266 GLU A N 1
ATOM 2089 C CA . GLU A 1 266 ? 15.046 39.708 7.855 1.00 63.41 266 GLU A CA 1
ATOM 2090 C C . GLU A 1 266 ? 15.444 40.051 6.403 1.00 63.41 266 GLU A C 1
ATOM 2092 O O . GLU A 1 266 ? 14.948 41.020 5.833 1.00 63.41 266 GLU A O 1
ATOM 2097 N N . SER A 1 267 ? 16.323 39.254 5.786 1.00 60.97 267 SER A N 1
ATOM 2098 C CA . SER A 1 267 ? 16.835 39.415 4.419 1.00 60.97 267 SER A CA 1
ATOM 2099 C C . SER A 1 267 ? 16.214 38.425 3.425 1.00 60.97 267 SER A C 1
ATOM 2101 O O . SER A 1 267 ? 16.734 38.256 2.319 1.00 60.97 267 SER A O 1
ATOM 2103 N N . ASN A 1 268 ? 15.094 37.790 3.791 1.00 55.19 268 ASN A N 1
ATOM 2104 C CA . ASN A 1 268 ? 14.362 36.826 2.967 1.00 55.19 268 ASN A CA 1
ATOM 2105 C C . ASN A 1 268 ? 15.149 35.537 2.651 1.00 55.19 268 ASN A C 1
ATOM 2107 O O . ASN A 1 268 ? 14.741 34.758 1.784 1.00 55.19 268 ASN A O 1
ATOM 2111 N N . LYS A 1 269 ? 16.264 35.287 3.347 1.00 65.38 269 LYS A N 1
ATOM 2112 C CA . LYS A 1 269 ? 16.941 33.992 3.318 1.00 65.38 269 LYS A CA 1
ATOM 2113 C C . LYS A 1 269 ? 16.328 33.107 4.384 1.00 65.38 269 LYS A C 1
ATOM 2115 O O . LYS A 1 269 ? 15.894 33.549 5.445 1.00 65.38 269 LYS A O 1
ATOM 2120 N N . THR A 1 270 ? 16.258 31.824 4.077 1.00 72.88 270 THR A N 1
ATOM 2121 C CA . THR A 1 270 ? 15.600 30.859 4.944 1.00 72.88 270 THR A CA 1
ATOM 2122 C C . THR A 1 270 ? 16.597 29.791 5.330 1.00 72.88 270 THR A C 1
ATOM 2124 O O . THR A 1 270 ? 17.138 29.113 4.465 1.00 72.88 270 THR A O 1
ATOM 2127 N N . ARG A 1 271 ? 16.852 29.649 6.632 1.00 82.00 271 ARG A N 1
ATOM 2128 C CA . ARG A 1 271 ? 17.733 28.602 7.148 1.00 82.00 271 ARG A CA 1
ATOM 2129 C C . ARG A 1 271 ? 16.909 27.381 7.518 1.00 82.00 271 ARG A C 1
ATOM 2131 O O . ARG A 1 271 ? 16.061 27.471 8.406 1.00 82.00 271 ARG A O 1
ATOM 2138 N N . VAL A 1 272 ? 17.182 26.239 6.895 1.00 80.44 272 VAL A N 1
ATOM 2139 C CA . VAL A 1 272 ? 16.608 24.960 7.333 1.00 80.44 272 VAL A CA 1
ATOM 2140 C C . VAL A 1 272 ? 17.175 24.602 8.708 1.00 80.44 272 VAL A C 1
ATOM 2142 O O . VAL A 1 272 ? 18.384 24.660 8.928 1.00 80.44 272 VAL A O 1
ATOM 2145 N N . LEU A 1 273 ? 16.294 24.301 9.661 1.00 75.12 273 LEU A N 1
ATOM 2146 C CA . LEU A 1 273 ? 16.668 23.891 11.014 1.00 75.12 273 LEU A CA 1
ATOM 2147 C C . LEU A 1 273 ? 16.763 22.370 11.112 1.00 75.12 273 LEU A C 1
ATOM 2149 O O . LEU A 1 273 ? 17.778 21.857 11.570 1.00 75.12 273 LEU A O 1
ATOM 2153 N N . TYR A 1 274 ? 15.697 21.677 10.707 1.00 66.38 274 TYR A N 1
ATOM 2154 C CA . TYR A 1 274 ? 15.580 20.217 10.709 1.00 66.38 274 TYR A CA 1
ATOM 2155 C C . TYR A 1 274 ? 14.376 19.775 9.865 1.00 66.38 274 TYR A C 1
ATOM 2157 O O . TYR A 1 274 ? 13.433 20.543 9.650 1.00 66.38 274 TYR A O 1
ATOM 2165 N N . GLY A 1 275 ? 14.398 18.531 9.382 1.00 66.94 275 GLY A N 1
ATOM 2166 C CA . GLY A 1 275 ? 13.250 17.898 8.731 1.00 66.94 275 GLY A CA 1
ATOM 2167 C C . GLY A 1 275 ? 12.215 17.428 9.753 1.00 66.94 275 GLY A C 1
ATOM 2168 O O . GLY A 1 275 ? 12.579 16.936 10.813 1.00 66.94 275 GLY A O 1
ATOM 2169 N N . LEU A 1 276 ? 10.929 17.579 9.434 1.00 67.81 276 LEU A N 1
ATOM 2170 C CA . LEU A 1 276 ? 9.814 17.076 10.244 1.00 67.81 276 LEU A CA 1
ATOM 2171 C C . LEU A 1 276 ? 9.315 15.724 9.728 1.00 67.81 276 LEU A C 1
ATOM 2173 O O . LEU A 1 276 ? 8.941 14.857 10.506 1.00 67.81 276 LEU A O 1
ATOM 2177 N N . GLY A 1 277 ? 9.284 15.534 8.409 1.00 62.97 277 GLY A N 1
ATOM 2178 C CA . GLY A 1 277 ? 8.824 14.276 7.832 1.00 62.97 277 GLY A CA 1
ATOM 2179 C C . GLY A 1 277 ? 8.822 14.276 6.310 1.00 62.97 277 GLY A C 1
ATOM 2180 O O . GLY A 1 277 ? 8.587 15.304 5.672 1.00 62.97 277 GLY A O 1
ATOM 2181 N N . GLY A 1 278 ? 9.084 13.101 5.738 1.00 63.19 278 GLY A N 1
ATOM 2182 C CA . GLY A 1 278 ? 9.072 12.852 4.300 1.00 63.19 278 GLY A CA 1
ATOM 2183 C C . GLY A 1 278 ? 7.984 11.862 3.906 1.00 63.19 278 GLY A C 1
ATOM 2184 O O . GLY A 1 278 ? 7.702 10.916 4.641 1.00 63.19 278 GLY A O 1
ATOM 2185 N N . MET A 1 279 ? 7.377 12.065 2.741 1.00 66.12 279 MET A N 1
ATOM 2186 C CA . MET A 1 279 ? 6.364 11.159 2.206 1.00 66.12 279 MET A CA 1
ATOM 2187 C C . MET A 1 279 ? 6.558 10.910 0.715 1.00 66.12 279 MET A C 1
ATOM 2189 O O . MET A 1 279 ? 6.745 11.840 -0.071 1.00 66.12 279 MET A O 1
ATOM 2193 N N . GLY A 1 280 ? 6.484 9.631 0.343 1.00 58.91 280 GLY A N 1
ATOM 2194 C CA . GLY A 1 280 ? 6.334 9.211 -1.044 1.00 58.91 280 GLY A CA 1
ATOM 2195 C C . GLY A 1 280 ? 4.905 9.475 -1.511 1.00 58.91 280 GLY A C 1
ATOM 2196 O O . GLY A 1 280 ? 3.938 9.094 -0.849 1.00 58.91 280 GLY A O 1
ATOM 2197 N N . LEU A 1 281 ? 4.772 10.144 -2.646 1.00 67.56 281 LEU A N 1
ATOM 2198 C CA . LEU A 1 281 ? 3.504 10.491 -3.267 1.00 67.56 281 LEU A CA 1
ATOM 2199 C C . LEU A 1 281 ? 3.145 9.365 -4.248 1.00 67.56 281 LEU A C 1
ATOM 2201 O O . LEU A 1 281 ? 3.428 9.442 -5.442 1.00 67.56 281 LEU A O 1
ATOM 2205 N N . ASN A 1 282 ? 2.587 8.273 -3.709 1.00 42.78 282 ASN A N 1
ATOM 2206 C CA . ASN A 1 282 ? 2.217 7.076 -4.477 1.00 42.78 282 ASN A CA 1
ATOM 2207 C C . ASN A 1 282 ? 1.307 7.419 -5.681 1.00 42.78 282 ASN A C 1
ATOM 2209 O O . ASN A 1 282 ? 0.483 8.330 -5.596 1.00 42.78 282 ASN A O 1
ATOM 2213 N N . HIS A 1 283 ? 1.405 6.620 -6.757 1.00 42.25 283 HIS A N 1
ATOM 2214 C CA . HIS A 1 283 ? 0.641 6.710 -8.021 1.00 42.25 283 HIS A CA 1
ATOM 2215 C C . HIS A 1 283 ? 1.124 7.736 -9.069 1.00 42.25 283 HIS A C 1
ATOM 2217 O O . HIS A 1 283 ? 0.316 8.446 -9.668 1.00 42.25 283 HIS A O 1
ATOM 2223 N N . GLY A 1 284 ? 2.427 7.754 -9.371 1.00 44.12 284 GLY A N 1
ATOM 2224 C CA . GLY A 1 284 ? 2.969 8.484 -10.531 1.00 44.12 284 GLY A CA 1
ATOM 2225 C C . GLY A 1 284 ? 3.195 9.981 -10.308 1.00 44.12 284 GLY A C 1
ATOM 2226 O O . GLY A 1 284 ? 3.212 10.746 -11.274 1.00 44.12 284 GLY A O 1
ATOM 2227 N N . GLY A 1 285 ? 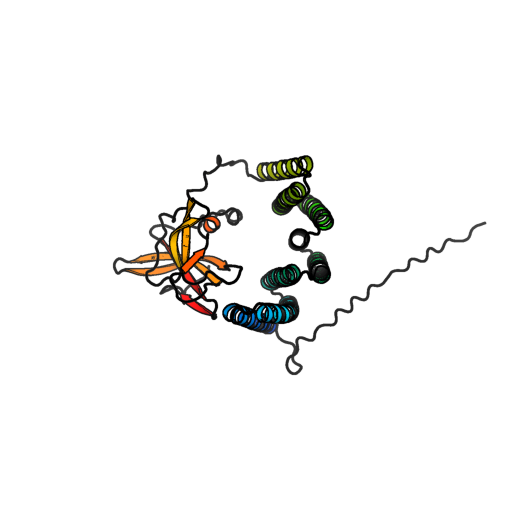3.348 10.381 -9.042 1.00 56.97 285 GLY A N 1
ATOM 2228 C CA . GLY A 1 285 ? 3.709 11.729 -8.625 1.00 56.97 285 GLY A CA 1
ATOM 2229 C C . GLY A 1 285 ? 2.636 12.799 -8.856 1.00 56.97 285 GLY A C 1
ATOM 2230 O O . GLY A 1 285 ? 1.677 12.651 -9.615 1.00 56.97 285 GLY A O 1
ATOM 2231 N N . VAL A 1 286 ? 2.792 13.938 -8.187 1.00 69.75 286 VAL A N 1
ATOM 2232 C CA . VAL A 1 286 ? 1.959 15.122 -8.426 1.00 69.75 286 VAL A CA 1
ATOM 2233 C C . VAL A 1 286 ? 2.422 15.736 -9.732 1.00 69.75 286 VAL A C 1
ATOM 2235 O O . VAL A 1 286 ? 3.526 16.267 -9.796 1.00 69.75 286 VAL A O 1
ATOM 2238 N N . ARG A 1 287 ? 1.617 15.660 -10.790 1.00 78.38 287 ARG A N 1
ATOM 2239 C CA . ARG A 1 287 ? 1.963 16.246 -12.096 1.00 78.38 287 ARG A CA 1
ATOM 2240 C C . ARG A 1 287 ? 2.041 17.780 -12.033 1.00 78.38 287 ARG A C 1
ATOM 2242 O O . ARG A 1 287 ? 1.390 18.370 -11.168 1.00 78.38 287 ARG A O 1
ATOM 2249 N N . PRO A 1 288 ? 2.757 18.437 -12.963 1.00 76.50 288 PRO A N 1
ATOM 2250 C CA . PRO A 1 288 ? 2.747 19.896 -13.100 1.00 76.50 288 PRO A CA 1
ATOM 2251 C C . PRO A 1 288 ? 1.325 20.470 -13.089 1.00 76.50 288 PRO A C 1
ATOM 2253 O O . PRO A 1 288 ? 0.445 19.968 -13.791 1.00 76.50 288 PRO A O 1
ATOM 2256 N N . GLY A 1 289 ? 1.078 21.481 -12.255 1.00 70.50 289 GLY A N 1
ATOM 2257 C CA . GLY A 1 289 ? -0.232 22.123 -12.089 1.00 70.50 289 GLY A CA 1
ATOM 2258 C C . GLY A 1 289 ? -1.289 21.294 -11.344 1.00 70.50 289 GLY A C 1
ATOM 2259 O O . GLY A 1 289 ? -2.363 21.813 -11.038 1.00 70.50 289 GLY A O 1
ATOM 2260 N N . SER A 1 290 ? -1.007 20.026 -11.029 1.00 80.44 290 SER A N 1
ATOM 2261 C CA . SER A 1 290 ? -1.863 19.183 -10.185 1.00 80.44 290 SER A CA 1
ATOM 2262 C C . SER A 1 290 ? -1.555 19.404 -8.705 1.00 80.44 290 SER A C 1
ATOM 2264 O O . SER A 1 290 ? -0.616 20.117 -8.346 1.00 80.44 290 SER A O 1
ATOM 2266 N N . TYR A 1 291 ? -2.358 18.802 -7.828 1.00 74.38 291 TYR A N 1
ATOM 2267 C CA . TYR A 1 291 ? -2.235 19.010 -6.392 1.00 74.38 291 TYR A CA 1
ATOM 2268 C C . TYR A 1 291 ? -2.307 17.711 -5.589 1.00 74.38 291 TYR A C 1
ATOM 2270 O O . TYR A 1 291 ? -2.926 16.733 -6.007 1.00 74.38 291 TYR A O 1
ATOM 2278 N N . TYR A 1 292 ? -1.694 17.729 -4.407 1.00 72.38 292 TYR A N 1
ATOM 2279 C CA . TYR A 1 292 ? -1.729 16.651 -3.427 1.00 72.38 292 TYR A CA 1
ATOM 2280 C C . TYR A 1 292 ? -2.442 17.084 -2.150 1.00 72.38 292 TYR A C 1
ATOM 2282 O O . TYR A 1 292 ? -2.224 18.183 -1.633 1.00 72.38 292 TYR A O 1
ATOM 2290 N N . ARG A 1 293 ? -3.278 16.200 -1.600 1.00 68.88 293 ARG A N 1
ATOM 2291 C CA . ARG A 1 293 ? -4.085 16.462 -0.397 1.00 68.88 293 ARG A CA 1
ATOM 2292 C C . ARG A 1 293 ? -3.265 16.224 0.888 1.00 68.88 293 ARG A C 1
ATOM 2294 O O . ARG A 1 293 ? -3.642 15.427 1.741 1.00 68.88 293 ARG A O 1
ATOM 2301 N N . THR A 1 294 ? -2.114 16.892 1.012 1.00 61.69 294 THR A N 1
ATOM 2302 C CA . THR A 1 294 ? -1.099 16.601 2.047 1.00 61.69 294 THR A CA 1
ATOM 2303 C C . THR A 1 294 ? -1.478 17.052 3.457 1.00 61.69 294 THR A C 1
ATOM 2305 O O . THR A 1 294 ? -1.074 16.422 4.432 1.00 61.69 294 THR A O 1
ATOM 2308 N N . PHE A 1 295 ? -2.201 18.170 3.595 1.00 52.44 295 PHE A N 1
ATOM 2309 C CA . PHE A 1 295 ? -2.404 18.809 4.904 1.00 52.44 295 PHE A CA 1
ATOM 2310 C C . PHE A 1 295 ? -3.310 17.976 5.815 1.00 52.44 295 PHE A C 1
ATOM 2312 O O . PHE A 1 295 ? -3.187 18.034 7.036 1.00 52.44 295 PHE A O 1
ATOM 2319 N N . ILE A 1 296 ? -4.133 17.116 5.208 1.00 46.78 296 ILE A N 1
ATOM 2320 C CA . ILE A 1 296 ? -4.931 16.095 5.888 1.00 46.78 296 ILE A CA 1
ATOM 2321 C C . ILE A 1 296 ? -4.032 15.013 6.504 1.00 46.78 296 ILE A C 1
ATOM 2323 O O . ILE A 1 296 ? -4.396 14.452 7.528 1.00 46.78 296 ILE A O 1
ATOM 2327 N N . MET A 1 297 ? -2.861 14.720 5.922 1.00 46.00 297 MET A N 1
ATOM 2328 C CA . MET A 1 297 ? -1.948 13.671 6.402 1.00 46.00 297 MET A CA 1
ATOM 2329 C C . MET A 1 297 ? -0.881 14.177 7.374 1.00 46.00 297 MET A C 1
ATOM 2331 O O . MET A 1 297 ? -0.471 13.418 8.243 1.00 46.00 297 MET A O 1
ATOM 2335 N N . LEU A 1 298 ? -0.480 15.450 7.296 1.00 43.19 298 LEU A N 1
ATOM 2336 C CA . LEU A 1 298 ? 0.445 16.057 8.269 1.00 43.19 298 LEU A CA 1
ATOM 2337 C C . LEU A 1 298 ? -0.171 16.194 9.677 1.00 43.19 298 LEU A C 1
ATOM 2339 O O . LEU A 1 298 ? 0.561 16.210 10.659 1.00 43.19 298 LEU A O 1
ATOM 2343 N N . ASN A 1 299 ? -1.505 16.208 9.776 1.00 39.53 299 ASN A N 1
ATOM 2344 C CA . ASN A 1 299 ? -2.273 16.113 11.028 1.00 39.53 299 ASN A CA 1
ATOM 2345 C C . ASN A 1 299 ? -3.267 14.931 11.000 1.00 39.53 299 ASN A C 1
ATOM 2347 O O . ASN A 1 299 ? -4.311 14.958 11.654 1.00 39.53 299 ASN A O 1
ATOM 2351 N N . GLY A 1 300 ? -2.984 13.917 10.177 1.00 34.12 300 GLY A N 1
ATOM 2352 C CA . GLY A 1 300 ? -3.919 12.840 9.867 1.00 34.12 300 GLY A CA 1
ATOM 2353 C C . GLY A 1 300 ? -3.881 11.665 10.843 1.00 34.12 300 GLY A C 1
ATOM 2354 O O . GLY A 1 300 ? -2.972 11.554 11.663 1.00 34.12 300 GLY A O 1
ATOM 2355 N N . PRO A 1 301 ? -4.817 10.707 10.717 1.00 30.16 301 PRO A N 1
ATOM 2356 C CA . PRO A 1 301 ? -4.892 9.516 11.571 1.00 30.16 301 PRO A CA 1
ATOM 2357 C C . PRO A 1 301 ? -3.642 8.619 11.551 1.00 30.16 301 PRO A C 1
ATOM 2359 O O . PRO A 1 301 ? -3.500 7.760 12.417 1.00 30.16 301 PRO A O 1
ATOM 2362 N N . LEU A 1 302 ? -2.757 8.798 10.564 1.00 32.16 302 LEU A N 1
ATOM 2363 C CA . LEU A 1 302 ? -1.474 8.101 10.455 1.00 32.16 302 LEU A CA 1
ATOM 2364 C C . LEU A 1 302 ? -0.388 8.684 11.376 1.00 32.16 302 LEU A C 1
ATOM 2366 O O . LEU A 1 302 ? 0.576 7.982 11.652 1.00 32.16 302 LEU A O 1
ATOM 2370 N N . ASN A 1 303 ? -0.577 9.890 11.926 1.00 37.12 303 ASN A N 1
ATOM 2371 C CA . ASN A 1 303 ? 0.337 10.516 12.895 1.00 37.12 303 ASN A CA 1
ATOM 2372 C C . ASN A 1 303 ? -0.067 10.239 14.354 1.00 37.12 303 ASN A C 1
ATOM 2374 O O . ASN A 1 303 ? 0.432 10.868 15.273 1.00 37.12 303 ASN A O 1
ATOM 2378 N N . ARG A 1 304 ? -0.967 9.272 14.587 1.00 35.75 304 ARG A N 1
ATOM 2379 C CA . ARG A 1 304 ? -1.403 8.832 15.927 1.00 35.75 304 ARG A CA 1
ATOM 2380 C C . ARG A 1 304 ? -0.400 7.909 16.639 1.00 35.75 304 ARG A C 1
ATOM 2382 O O . ARG A 1 304 ? -0.730 7.364 17.685 1.00 35.75 304 ARG A O 1
ATOM 2389 N N . TRP A 1 305 ? 0.774 7.674 16.050 1.00 31.84 305 TRP A N 1
ATOM 2390 C CA . TRP A 1 305 ? 1.796 6.760 16.583 1.00 31.84 305 TRP A CA 1
ATOM 2391 C C . TRP A 1 305 ? 2.966 7.481 17.264 1.00 31.84 305 TRP A C 1
ATOM 2393 O O . TRP A 1 305 ? 3.846 6.810 17.797 1.00 31.84 305 TRP A O 1
ATOM 2403 N N . THR A 1 306 ? 2.978 8.816 17.259 1.00 35.31 306 THR A N 1
ATOM 2404 C CA . THR A 1 306 ? 3.952 9.639 17.982 1.00 35.31 306 THR A CA 1
ATOM 2405 C C . THR A 1 306 ? 3.203 10.730 18.755 1.00 35.31 306 THR A C 1
ATOM 2407 O O . THR A 1 306 ? 2.301 11.366 18.218 1.00 35.31 306 THR A O 1
ATOM 2410 N N . ASP A 1 307 ? 3.571 10.967 20.017 1.00 34.06 307 ASP A N 1
ATOM 2411 C CA . ASP A 1 307 ? 3.057 12.095 20.823 1.00 34.06 307 ASP A CA 1
ATOM 2412 C C . ASP A 1 307 ? 3.667 13.450 20.388 1.00 34.06 307 ASP A C 1
ATOM 2414 O O . ASP A 1 307 ? 3.485 14.486 21.032 1.00 34.06 307 ASP A O 1
ATOM 2418 N N . GLU A 1 308 ? 4.411 13.458 19.282 1.00 37.47 308 GLU A N 1
ATOM 2419 C CA . GLU A 1 308 ? 5.111 14.621 18.757 1.00 37.47 308 GLU A CA 1
ATOM 2420 C C . GLU A 1 308 ? 4.168 15.451 17.883 1.00 37.47 308 GLU A C 1
ATOM 2422 O O . GLU A 1 308 ? 3.717 15.031 16.815 1.00 37.47 308 GLU A O 1
ATOM 2427 N N . LYS A 1 309 ? 3.877 16.681 18.319 1.00 47.44 309 LYS A N 1
ATOM 2428 C CA . LYS A 1 309 ? 3.261 17.675 17.437 1.00 47.44 309 LYS A CA 1
ATOM 2429 C C . LYS A 1 309 ? 4.193 17.901 16.245 1.00 47.44 309 LYS A C 1
ATOM 2431 O O . LYS A 1 309 ? 5.312 18.368 16.430 1.00 47.44 309 LYS A O 1
ATOM 2436 N N . MET A 1 310 ? 3.698 17.665 15.029 1.00 56.97 310 MET A N 1
ATOM 2437 C CA . MET A 1 310 ? 4.337 18.084 13.772 1.00 56.97 310 MET A CA 1
ATOM 2438 C C . MET A 1 310 ? 4.278 19.616 13.639 1.00 56.97 310 MET A C 1
ATOM 2440 O O . MET A 1 310 ? 3.550 20.178 12.820 1.00 56.97 310 MET A O 1
ATOM 2444 N N . SER A 1 311 ? 4.999 20.307 14.516 1.00 65.06 311 SER A N 1
ATOM 2445 C CA . SER A 1 311 ? 5.073 21.759 14.604 1.00 65.06 311 SER A CA 1
ATOM 2446 C C . SER A 1 311 ? 6.497 22.206 14.852 1.00 65.06 311 SER A C 1
ATOM 2448 O O . SER A 1 311 ? 7.268 21.505 15.496 1.00 65.06 311 SER A O 1
ATOM 2450 N N . CYS A 1 312 ? 6.815 23.401 14.379 1.00 71.56 312 CYS A N 1
ATOM 2451 C CA . CYS A 1 312 ? 8.111 23.998 14.612 1.00 71.56 312 CYS A CA 1
ATOM 2452 C C . CYS A 1 312 ? 8.121 24.751 15.940 1.00 71.56 312 CYS A C 1
ATOM 2454 O O . CYS A 1 312 ? 7.151 25.415 16.303 1.00 71.56 312 CYS A O 1
ATOM 2456 N N . GLU A 1 313 ? 9.225 24.646 16.673 1.00 76.38 313 GLU A N 1
ATOM 2457 C CA . GLU A 1 313 ? 9.373 25.328 17.956 1.00 76.38 313 GLU A CA 1
ATOM 2458 C C . GLU A 1 313 ? 9.741 26.812 17.790 1.00 76.38 313 GLU A C 1
ATOM 2460 O O . GLU A 1 313 ? 10.503 27.208 16.903 1.00 76.38 313 GLU A O 1
ATOM 2465 N N . GLY A 1 314 ? 9.234 27.650 18.697 1.00 83.62 314 GLY A N 1
ATOM 2466 C CA . GLY A 1 314 ? 9.597 29.064 18.780 1.00 83.62 314 GLY A CA 1
ATOM 2467 C C . GLY A 1 314 ? 9.217 29.871 17.533 1.00 83.62 314 GLY A C 1
ATOM 2468 O O . GLY A 1 314 ? 8.065 29.880 17.108 1.00 83.62 314 GLY A O 1
ATOM 2469 N N . ALA A 1 315 ? 10.187 30.601 16.975 1.00 83.94 315 ALA A N 1
ATOM 2470 C CA . ALA A 1 315 ? 9.988 31.464 15.805 1.00 83.94 315 ALA A CA 1
ATOM 2471 C C . ALA A 1 315 ? 10.046 30.713 14.460 1.00 83.94 315 ALA A C 1
ATOM 2473 O O . ALA A 1 315 ? 9.851 31.324 13.405 1.00 83.94 315 ALA A O 1
ATOM 2474 N N . ALA A 1 316 ? 10.330 29.409 14.483 1.00 85.50 316 ALA A N 1
ATOM 2475 C CA . ALA A 1 316 ? 10.472 28.611 13.279 1.00 85.50 316 ALA A CA 1
ATOM 2476 C C . ALA A 1 316 ? 9.131 28.425 12.547 1.00 85.50 316 ALA A C 1
ATOM 2478 O O . ALA A 1 316 ? 8.047 28.423 13.133 1.00 85.50 316 ALA A O 1
ATOM 2479 N N . LYS A 1 317 ? 9.223 28.293 11.228 1.00 88.88 317 LYS A N 1
ATOM 2480 C CA . LYS A 1 317 ? 8.118 28.128 10.286 1.00 88.88 317 LYS A CA 1
ATOM 2481 C C . LYS A 1 317 ? 8.207 26.767 9.616 1.00 88.88 317 LYS A C 1
ATOM 2483 O O . LYS A 1 317 ? 9.291 26.209 9.495 1.00 88.88 317 LYS A O 1
ATOM 2488 N N . MET A 1 318 ? 7.077 26.239 9.171 1.00 87.38 318 MET A N 1
ATOM 2489 C CA . MET A 1 318 ? 7.030 25.014 8.376 1.00 87.38 318 MET A CA 1
ATOM 2490 C C . MET A 1 318 ? 7.129 25.344 6.895 1.00 87.38 318 MET A C 1
ATOM 2492 O O . MET A 1 318 ? 6.475 26.274 6.430 1.00 87.38 318 MET A O 1
ATOM 2496 N N . ALA A 1 319 ? 7.883 24.543 6.153 1.00 89.50 319 ALA A N 1
ATOM 2497 C CA . ALA A 1 319 ? 7.962 24.652 4.706 1.00 89.50 319 ALA A CA 1
ATOM 2498 C C . ALA A 1 319 ? 8.271 23.300 4.056 1.00 89.50 319 ALA A C 1
ATOM 2500 O O . ALA A 1 319 ? 8.780 22.382 4.703 1.00 89.50 319 ALA A O 1
ATOM 2501 N N . VAL A 1 320 ? 8.017 23.198 2.751 1.00 90.06 320 VAL A N 1
ATOM 2502 C CA . VAL A 1 320 ? 8.645 22.167 1.916 1.00 90.06 320 VAL A CA 1
ATOM 2503 C C . VAL A 1 320 ? 10.135 22.487 1.817 1.00 90.06 320 VAL A C 1
ATOM 2505 O O . VAL A 1 320 ? 10.499 23.580 1.387 1.00 90.06 320 VAL A O 1
ATOM 2508 N N . ILE A 1 321 ? 10.986 21.544 2.224 1.00 88.38 321 ILE A N 1
ATOM 2509 C CA . ILE A 1 321 ? 12.448 21.719 2.254 1.00 88.38 321 ILE A CA 1
ATOM 2510 C C . ILE A 1 321 ? 13.180 20.819 1.259 1.00 88.38 321 ILE A C 1
ATOM 2512 O O . ILE A 1 321 ? 14.317 21.112 0.905 1.00 88.38 321 ILE A O 1
ATOM 2516 N N . GLU A 1 322 ? 12.537 19.752 0.785 1.00 89.31 322 GLU A N 1
ATOM 2517 C CA . GLU A 1 322 ? 13.090 18.870 -0.239 1.00 89.31 322 GLU A CA 1
ATOM 2518 C C . GLU A 1 322 ? 11.972 18.272 -1.092 1.00 89.31 322 GLU A C 1
ATOM 2520 O O . GLU A 1 322 ? 10.881 17.966 -0.607 1.00 89.31 322 GLU A O 1
ATOM 2525 N N . VAL A 1 323 ? 12.249 18.124 -2.382 1.00 88.12 323 VAL A N 1
ATOM 2526 C CA . VAL A 1 323 ? 11.370 17.515 -3.376 1.00 88.12 323 VAL A CA 1
ATOM 2527 C C . VAL A 1 323 ? 12.208 16.610 -4.266 1.00 88.12 323 VAL A C 1
ATOM 2529 O O . VAL A 1 323 ? 13.235 17.050 -4.780 1.00 88.12 323 VAL A O 1
ATOM 2532 N N . GLN A 1 324 ? 11.741 15.385 -4.500 1.00 85.38 324 GLN A N 1
ATOM 2533 C CA . GLN A 1 324 ? 12.265 14.517 -5.554 1.00 85.38 324 GLN A CA 1
ATOM 2534 C C . GLN A 1 324 ? 11.285 14.493 -6.724 1.00 85.38 324 GLN A C 1
ATOM 2536 O O . GLN A 1 324 ? 10.086 14.246 -6.545 1.00 85.38 324 GLN A O 1
ATOM 2541 N N . PHE A 1 325 ? 11.806 14.754 -7.916 1.00 84.56 325 PHE A N 1
ATOM 2542 C CA . PHE A 1 325 ? 11.051 14.710 -9.157 1.00 84.56 325 PHE A CA 1
ATOM 2543 C C . PHE A 1 325 ? 11.044 13.305 -9.773 1.00 84.56 325 PHE A C 1
ATOM 2545 O O . PHE A 1 325 ? 11.915 12.482 -9.493 1.00 84.56 325 PHE A O 1
ATOM 2552 N N . ASP A 1 326 ? 10.085 13.078 -10.667 1.00 72.88 326 ASP A N 1
ATOM 2553 C CA . ASP A 1 326 ? 9.899 11.856 -11.463 1.00 72.88 326 ASP A CA 1
ATOM 2554 C C . ASP A 1 326 ? 11.070 11.531 -12.410 1.00 72.88 326 ASP A C 1
ATOM 2556 O O . ASP A 1 326 ? 11.201 10.414 -12.909 1.00 72.88 326 ASP A O 1
ATOM 2560 N N . ASP A 1 327 ? 11.958 12.496 -12.655 1.00 76.62 327 ASP A N 1
ATOM 2561 C CA . ASP A 1 327 ? 13.187 12.322 -13.431 1.00 76.62 327 ASP A CA 1
ATOM 2562 C C . ASP A 1 327 ? 14.441 12.102 -12.563 1.00 76.62 327 ASP A C 1
ATOM 2564 O O . ASP A 1 327 ? 15.564 12.191 -13.063 1.00 76.62 327 ASP A O 1
ATOM 2568 N N . ASN A 1 328 ? 14.260 11.808 -11.270 1.00 69.50 328 ASN A N 1
ATOM 2569 C CA . ASN A 1 328 ? 15.308 11.645 -10.255 1.00 69.50 328 ASN A CA 1
ATOM 2570 C C . ASN A 1 328 ? 16.157 12.893 -9.977 1.00 69.50 328 ASN A C 1
ATOM 2572 O O . ASN A 1 328 ? 17.130 12.815 -9.223 1.00 69.50 328 ASN A O 1
ATOM 2576 N N . THR A 1 329 ? 15.804 14.052 -10.536 1.00 85.75 329 THR A N 1
ATOM 2577 C CA . THR A 1 329 ? 16.354 15.315 -10.044 1.00 85.75 329 THR A CA 1
ATOM 2578 C C . THR A 1 329 ? 15.668 15.705 -8.739 1.00 85.75 329 THR A C 1
ATOM 2580 O O . THR A 1 329 ? 14.567 15.249 -8.428 1.00 85.75 329 THR A O 1
ATOM 2583 N N . GLY A 1 330 ? 16.330 16.539 -7.945 1.00 86.44 330 GLY A N 1
ATOM 2584 C CA . GLY A 1 330 ? 15.792 17.006 -6.677 1.00 86.44 330 GLY A CA 1
ATOM 2585 C C . GLY A 1 330 ? 15.906 18.512 -6.551 1.00 86.44 330 GLY A C 1
ATOM 2586 O O . GLY A 1 330 ? 16.805 19.135 -7.116 1.00 86.44 330 GLY A O 1
ATOM 2587 N N . TRP A 1 331 ? 14.991 19.087 -5.788 1.00 92.19 331 TRP A N 1
ATOM 2588 C CA . TRP A 1 331 ? 15.126 20.434 -5.263 1.00 92.19 331 TRP A CA 1
ATOM 2589 C C . TRP A 1 331 ? 15.305 20.352 -3.753 1.00 92.19 331 TRP A C 1
ATOM 2591 O O . TRP A 1 331 ? 14.621 19.576 -3.086 1.00 92.19 331 TRP A O 1
ATOM 2601 N N . LYS A 1 332 ? 16.205 21.175 -3.224 1.00 88.88 332 LYS A N 1
ATOM 2602 C CA . LYS A 1 332 ? 16.454 21.321 -1.796 1.00 88.88 332 LYS A CA 1
ATOM 2603 C C . LYS A 1 332 ? 16.473 22.798 -1.436 1.00 88.88 332 LYS A C 1
ATOM 2605 O O . LYS A 1 332 ? 17.011 23.610 -2.188 1.00 88.88 332 LYS A O 1
ATOM 2610 N N . ALA A 1 333 ? 15.889 23.136 -0.295 1.00 83.12 333 ALA A N 1
ATOM 2611 C CA . ALA A 1 333 ? 15.997 24.467 0.275 1.00 83.12 333 ALA A CA 1
ATOM 2612 C C . ALA A 1 333 ? 17.453 24.751 0.680 1.00 83.12 333 ALA A C 1
ATOM 2614 O O . ALA A 1 333 ? 18.155 23.872 1.181 1.00 83.12 333 ALA A O 1
ATOM 2615 N N . GLU A 1 334 ? 17.913 25.986 0.479 1.00 73.69 334 GLU A N 1
ATOM 2616 C CA . GLU A 1 334 ? 19.271 26.385 0.860 1.00 73.69 334 GLU A CA 1
ATOM 2617 C C . GLU A 1 334 ? 19.520 26.121 2.360 1.00 73.69 334 GLU A C 1
ATOM 2619 O O . GLU A 1 334 ? 18.732 26.513 3.221 1.00 73.69 334 GLU A O 1
ATOM 2624 N N . GLY A 1 335 ? 20.618 25.426 2.682 1.00 61.69 335 GLY A N 1
ATOM 2625 C CA . GLY A 1 335 ? 20.967 25.055 4.060 1.00 61.69 335 GLY A CA 1
ATOM 2626 C C . GLY A 1 335 ? 20.389 23.724 4.565 1.00 61.69 335 GLY A C 1
ATOM 2627 O O . GLY A 1 335 ? 20.511 23.438 5.753 1.00 61.69 335 GLY A O 1
ATOM 2628 N N . SER A 1 336 ? 19.797 22.890 3.701 1.00 54.09 336 SER A N 1
ATOM 2629 C CA . SER A 1 336 ? 19.270 21.557 4.056 1.00 54.09 336 SER A CA 1
ATOM 2630 C C . SER A 1 336 ? 20.326 20.462 4.292 1.00 54.09 336 SER A C 1
ATOM 2632 O O . SER A 1 336 ? 19.964 19.324 4.574 1.00 54.09 336 SER A O 1
ATOM 2634 N N . ASP A 1 337 ? 21.622 20.754 4.150 1.00 48.97 337 ASP A N 1
ATOM 2635 C CA . ASP A 1 337 ? 22.701 19.745 4.171 1.00 48.97 337 ASP A CA 1
ATOM 2636 C C . ASP A 1 337 ? 23.086 19.251 5.581 1.00 48.97 337 ASP A C 1
ATOM 2638 O O . ASP A 1 337 ? 24.093 18.563 5.754 1.00 48.97 337 ASP A O 1
ATOM 2642 N N . THR A 1 338 ? 22.289 19.559 6.608 1.00 37.81 338 THR A N 1
ATOM 2643 C CA . THR A 1 338 ? 22.642 19.282 8.007 1.00 37.81 338 THR A CA 1
ATOM 2644 C C . THR A 1 338 ? 21.537 18.568 8.788 1.00 37.81 338 THR A C 1
ATOM 2646 O O . THR A 1 338 ? 20.518 19.152 9.130 1.00 37.81 338 THR A O 1
ATOM 2649 N N . VAL A 1 339 ? 21.860 17.315 9.135 1.00 33.53 339 VAL A N 1
ATOM 2650 C CA . VAL A 1 339 ? 21.416 16.505 10.287 1.00 33.53 339 VAL A CA 1
ATOM 2651 C C . VAL A 1 339 ? 19.934 16.103 10.330 1.00 33.53 339 VAL A C 1
ATOM 2653 O O . VAL A 1 339 ? 19.080 16.804 10.862 1.00 33.53 339 VAL A O 1
ATOM 2656 N N . ILE A 1 340 ? 19.676 14.869 9.885 1.00 32.56 340 ILE A N 1
ATOM 2657 C CA . ILE A 1 340 ? 18.605 14.027 10.436 1.00 32.56 340 ILE A CA 1
ATOM 2658 C C . ILE A 1 340 ? 19.039 13.689 11.870 1.00 32.56 340 ILE A C 1
ATOM 2660 O O . ILE A 1 340 ? 20.118 13.117 12.046 1.00 32.56 340 ILE A O 1
ATOM 2664 N N . ARG A 1 341 ? 18.262 14.082 12.880 1.00 32.88 341 ARG A N 1
ATOM 2665 C CA . ARG A 1 341 ? 18.428 13.579 14.247 1.00 32.88 341 ARG A CA 1
ATOM 2666 C C . ARG A 1 341 ? 17.333 12.584 14.559 1.00 32.88 341 ARG A C 1
ATOM 2668 O O . ARG A 1 341 ? 16.190 12.868 14.145 1.00 32.88 341 ARG A O 1
#

pLDDT: mean 74.18, std 19.32, range [28.34, 98.5]